Protein AF-A0A0K0DKW0-F1 (afdb_monomer_lite)

InterPro domains:
  IPR003323 OTU domain [PF02338] (49-162)
  IPR003323 OTU domain [PS50802] (43-168)
  IPR038765 Papain-like cysteine peptidase superfamily [SSF54001] (34-167)
  IPR050704 Peptidase C85-like [PTHR12419] (36-166)

Sequence (242 aa):
MAGYTRNGFISPGANSDDEYDVGFKDDALEADFAILLKRTRGFEIKVVRGDGSCMFRAVADQIYADEGMHDEVRRLCMDYMERNRDHFAPFVTENFSRYIARKRQPGQYGNHVELQAISEMFGRPIEIYEYSENPRNIFYPTINSLEMHAPIRLSYHGSSHYNSVIDPFTPMVGIGLGLPSCISSGMDNLHQAIKESEKLSVEQAILQSQLALTDIERTEKEINEQASQMERLFFRSVDLDI

Foldseek 3Di:
DDDDPDDDDDDPAFQDPLQDDPFDDDPVLVVLLQVLQCVQPVKHWDDDDPFLLQVLLQLCCLAAVGSVCSLVLQVLLLVQCVVVVVVLVVSGPDDSVVNSVVSNDPRHHDDPSSQLSSCQLLQAKEFEAESDNHGPDIRGHPDPDPDHQYHFYWYDHRSRGITHMDRPVDDRYNRSVPDRDDPDPDPVVRVVVVVVSVVVVVVVVVVVVVVVVVVVVVVVVVVVVVVVVVVVVVVVVVVVPD

Radius of gyration: 27.78 Å; chains: 1; bounding box: 97×46×80 Å

pLDDT: mean 77.45, std 17.4, range [30.56, 94.38]

Secondary structure (DSSP, 8-state):
-----------TT-S-GGGG------HHHHHHHHHHHHHHT--EEEPPP-STTHHHHHHHHHHHS-GGGHHHHHHHHHHHHHHTHHHHGGG-SS-HHHHHHHHTSTTPPP-HHHHHHHHHHHT--EEEESSSSSEEEEEPPSS--SS-PPPEEEEEETTTEEEEEE-TTS--TTTTTT-TT-----TTHHHHHHHHHHHHHHHHHHHHHHHHHHHHHHHHHHHHHHHHHHHHHHHHHHTT--

Structure (mmCIF, N/CA/C/O backbone):
data_AF-A0A0K0DKW0-F1
#
_entry.id   AF-A0A0K0DKW0-F1
#
loop_
_atom_site.group_PDB
_atom_site.id
_atom_site.type_symbol
_atom_site.label_atom_id
_atom_site.label_alt_id
_atom_site.label_comp_id
_atom_site.label_asym_id
_atom_site.label_entity_id
_atom_site.label_seq_id
_atom_site.pdbx_PDB_ins_code
_atom_site.Cartn_x
_atom_site.Cartn_y
_atom_site.Cartn_z
_atom_site.occupancy
_atom_site.B_iso_or_equiv
_atom_site.auth_seq_id
_atom_site.auth_comp_id
_atom_site.auth_asym_id
_atom_site.auth_atom_id
_atom_site.pdbx_PDB_model_num
ATOM 1 N N . MET A 1 1 ? 36.956 -21.186 -13.268 1.00 38.44 1 MET A N 1
ATOM 2 C CA . MET A 1 1 ? 37.042 -21.391 -11.803 1.00 38.44 1 MET A CA 1
ATOM 3 C C . MET A 1 1 ? 36.923 -20.015 -11.163 1.00 38.44 1 MET A C 1
ATOM 5 O O . MET A 1 1 ? 37.656 -19.147 -11.596 1.00 38.44 1 MET A O 1
ATOM 9 N N . ALA A 1 2 ? 36.010 -19.695 -10.253 1.00 34.19 2 ALA A N 1
ATOM 10 C CA . ALA A 1 2 ? 35.235 -20.510 -9.329 1.00 34.19 2 ALA A CA 1
ATOM 11 C C . ALA A 1 2 ? 33.761 -20.062 -9.322 1.00 34.19 2 ALA A C 1
ATOM 13 O O . ALA A 1 2 ? 33.474 -18.868 -9.334 1.00 34.19 2 ALA A O 1
ATOM 14 N N . GLY A 1 3 ? 32.846 -21.033 -9.326 1.00 31.09 3 GLY A N 1
ATOM 15 C CA . GLY A 1 3 ? 31.426 -20.804 -9.087 1.00 31.09 3 GLY A CA 1
ATOM 16 C C . GLY A 1 3 ? 31.162 -20.711 -7.589 1.00 31.09 3 GLY A C 1
ATOM 17 O O . GLY A 1 3 ? 31.656 -21.536 -6.823 1.00 31.09 3 GLY A O 1
ATOM 18 N N . TYR A 1 4 ? 30.384 -19.712 -7.185 1.00 30.56 4 TYR A N 1
ATOM 19 C CA . TYR A 1 4 ? 29.833 -19.599 -5.840 1.00 30.56 4 TYR A CA 1
ATOM 20 C C . TYR A 1 4 ? 28.322 -19.830 -5.944 1.00 30.56 4 TYR A C 1
ATOM 22 O O . TYR A 1 4 ? 27.530 -18.899 -6.049 1.00 30.56 4 TYR A O 1
ATOM 30 N N . THR A 1 5 ? 27.910 -21.096 -5.981 1.00 36.19 5 THR A N 1
ATOM 31 C CA . THR A 1 5 ? 26.507 -21.478 -5.792 1.00 36.19 5 THR A CA 1
ATOM 32 C C . THR A 1 5 ? 26.189 -21.362 -4.309 1.00 36.19 5 THR A C 1
ATOM 34 O O . THR A 1 5 ? 26.568 -22.217 -3.506 1.00 36.19 5 THR A O 1
ATOM 37 N N . ARG A 1 6 ? 25.521 -20.273 -3.925 1.00 39.03 6 ARG A N 1
ATOM 38 C CA . ARG A 1 6 ? 24.939 -20.138 -2.591 1.00 39.03 6 ARG A CA 1
ATOM 39 C C . ARG A 1 6 ? 23.654 -20.971 -2.575 1.00 39.03 6 ARG A C 1
ATOM 41 O O . ARG A 1 6 ? 22.656 -20.571 -3.161 1.00 39.03 6 ARG A O 1
ATOM 48 N N . ASN A 1 7 ? 23.705 -22.139 -1.934 1.00 37.44 7 ASN A N 1
ATOM 49 C CA . ASN A 1 7 ? 22.529 -22.949 -1.611 1.00 37.44 7 ASN A CA 1
ATOM 50 C C . ASN A 1 7 ? 21.595 -22.140 -0.696 1.00 37.44 7 ASN A C 1
ATOM 52 O O . ASN A 1 7 ? 21.773 -22.120 0.522 1.00 37.44 7 ASN A O 1
ATOM 56 N N . GLY A 1 8 ? 20.617 -21.453 -1.283 1.00 34.62 8 GLY A N 1
ATOM 57 C CA . GLY A 1 8 ? 19.414 -21.029 -0.578 1.00 34.62 8 GLY A CA 1
ATOM 58 C C . GLY A 1 8 ? 18.513 -22.246 -0.401 1.00 34.62 8 GLY A C 1
ATOM 59 O O . GLY A 1 8 ? 18.240 -22.958 -1.363 1.00 34.62 8 GLY A O 1
ATOM 60 N N . PHE A 1 9 ? 18.102 -22.522 0.833 1.00 34.72 9 PHE A N 1
ATOM 61 C CA . PHE A 1 9 ? 17.146 -23.579 1.142 1.00 34.72 9 PHE A CA 1
ATOM 62 C C . PHE A 1 9 ? 15.836 -23.336 0.381 1.00 34.72 9 PHE A C 1
ATOM 64 O O . PHE A 1 9 ? 15.070 -22.432 0.706 1.00 34.72 9 PHE A O 1
ATOM 71 N N . ILE A 1 10 ? 15.592 -24.166 -0.630 1.00 44.03 10 ILE A N 1
ATOM 72 C CA . ILE A 1 10 ? 14.328 -24.246 -1.356 1.00 44.03 10 ILE A CA 1
ATOM 73 C C . ILE A 1 10 ? 13.285 -24.770 -0.366 1.00 44.03 10 ILE A C 1
ATOM 75 O O . ILE A 1 10 ? 13.421 -25.887 0.132 1.00 44.03 10 ILE A O 1
ATOM 79 N N . SER A 1 11 ? 12.264 -23.970 -0.057 1.00 40.69 11 SER A N 1
ATOM 80 C CA . SER A 1 11 ? 11.059 -24.456 0.621 1.00 40.69 11 SER A CA 1
ATOM 81 C C . SER A 1 11 ? 10.048 -24.837 -0.459 1.00 40.69 11 SER A C 1
ATOM 83 O O . SER A 1 11 ? 9.472 -23.938 -1.068 1.00 40.69 11 SER A O 1
ATOM 85 N N . PRO A 1 12 ? 9.831 -26.131 -0.747 1.00 38.06 12 PRO A N 1
ATOM 86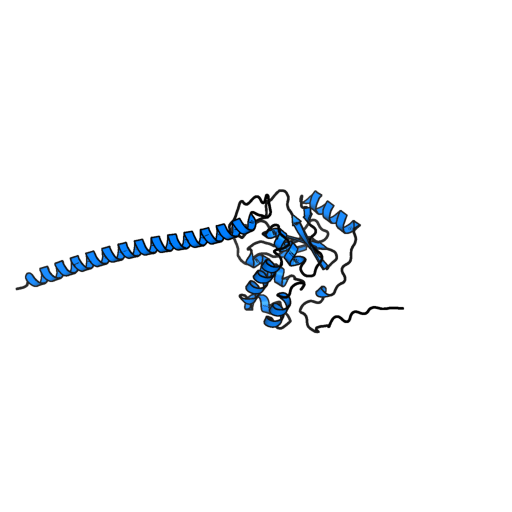 C CA . PRO A 1 12 ? 8.841 -26.540 -1.732 1.00 38.06 12 PRO A CA 1
ATOM 87 C C . PRO A 1 12 ? 7.451 -26.198 -1.177 1.00 38.06 12 PRO A C 1
ATOM 89 O O . PRO A 1 12 ? 7.108 -26.648 -0.081 1.00 38.06 12 PRO A O 1
ATOM 92 N N . GLY A 1 13 ? 6.669 -25.399 -1.908 1.00 49.38 13 GLY A N 1
ATOM 93 C CA . GLY A 1 13 ? 5.275 -25.090 -1.560 1.00 49.38 13 GLY A CA 1
ATOM 94 C C . GLY A 1 13 ? 5.003 -23.693 -0.992 1.00 49.38 13 GLY A C 1
ATOM 95 O O . GLY A 1 13 ? 4.053 -23.543 -0.228 1.00 49.38 13 GLY A O 1
ATOM 96 N N . ALA A 1 14 ? 5.815 -22.684 -1.324 1.00 56.00 14 ALA A N 1
ATOM 97 C CA . ALA A 1 14 ? 5.451 -21.288 -1.072 1.00 56.00 14 ALA A CA 1
ATOM 98 C C . ALA A 1 14 ? 4.321 -20.842 -2.020 1.00 56.00 14 ALA A C 1
ATOM 100 O O . ALA A 1 14 ? 4.272 -21.268 -3.171 1.00 56.00 14 ALA A O 1
ATOM 101 N N . ASN A 1 15 ? 3.422 -19.985 -1.526 1.00 52.53 15 ASN A N 1
ATOM 102 C CA . ASN A 1 15 ? 2.187 -19.583 -2.216 1.00 52.53 15 ASN A CA 1
ATOM 103 C C . ASN A 1 15 ? 2.374 -18.873 -3.577 1.00 52.53 15 ASN A C 1
ATOM 105 O O . ASN A 1 15 ? 1.392 -18.722 -4.296 1.00 52.53 15 ASN A O 1
ATOM 109 N N . SER A 1 16 ? 3.573 -18.394 -3.927 1.00 58.00 16 SER A N 1
ATOM 110 C CA . SER A 1 16 ? 3.760 -17.590 -5.139 1.00 58.00 16 SER A CA 1
ATOM 111 C C . SER A 1 16 ? 5.132 -17.797 -5.781 1.00 58.00 16 SER A C 1
ATOM 113 O O . SER A 1 16 ? 6.154 -17.774 -5.097 1.00 58.00 16 SER A O 1
ATOM 115 N N . ASP A 1 17 ? 5.122 -18.025 -7.095 1.00 50.84 17 ASP A N 1
ATOM 116 C CA . ASP A 1 17 ? 6.278 -18.401 -7.928 1.00 50.84 17 ASP A CA 1
ATOM 117 C C . ASP A 1 17 ? 7.118 -17.175 -8.359 1.00 50.84 17 ASP A C 1
ATOM 119 O O . ASP A 1 17 ? 8.291 -17.293 -8.703 1.00 50.84 17 ASP A O 1
ATOM 123 N N . ASP A 1 18 ? 6.537 -15.973 -8.273 1.00 54.28 18 ASP A N 1
ATOM 124 C CA . ASP A 1 18 ? 7.172 -14.677 -8.557 1.00 54.28 18 ASP A CA 1
ATOM 125 C C . ASP A 1 18 ? 8.151 -14.214 -7.461 1.00 54.28 18 ASP A C 1
ATOM 127 O O . ASP A 1 18 ? 8.949 -13.310 -7.694 1.00 54.28 18 ASP A O 1
ATOM 131 N N . GLU A 1 19 ? 8.171 -14.867 -6.289 1.00 55.03 19 GLU A N 1
ATOM 132 C CA . GLU A 1 19 ? 9.129 -14.591 -5.201 1.00 55.03 19 GLU A CA 1
ATOM 133 C C . GLU A 1 19 ? 10.596 -14.925 -5.586 1.00 55.03 19 GLU A C 1
ATOM 135 O O . GLU A 1 19 ? 11.513 -14.664 -4.801 1.00 55.03 19 GLU A O 1
ATOM 140 N N . TYR A 1 20 ? 10.833 -15.496 -6.776 1.00 55.97 20 TYR A N 1
ATOM 141 C CA . TYR A 1 20 ? 12.133 -16.013 -7.222 1.00 55.97 20 TYR A CA 1
ATOM 142 C C . TYR A 1 20 ? 12.633 -15.448 -8.558 1.00 55.97 20 TYR A C 1
ATOM 144 O O . TYR A 1 20 ? 13.723 -15.834 -8.991 1.00 55.97 20 TYR A O 1
ATOM 152 N N . ASP A 1 21 ? 11.877 -14.560 -9.211 1.00 53.78 21 ASP A N 1
ATOM 153 C CA . ASP A 1 21 ? 12.292 -14.010 -10.501 1.00 53.78 21 ASP A CA 1
ATOM 154 C C . ASP A 1 21 ? 13.375 -12.937 -10.314 1.00 53.78 21 ASP A C 1
ATOM 156 O O . ASP A 1 21 ? 13.249 -11.997 -9.523 1.00 53.78 21 ASP A O 1
ATOM 160 N N . VAL A 1 22 ? 14.483 -13.092 -11.037 1.00 54.41 22 VAL A N 1
ATOM 161 C CA . VAL A 1 22 ? 15.544 -12.083 -11.103 1.00 54.41 22 VAL A CA 1
ATOM 162 C C . VAL A 1 22 ? 15.075 -11.023 -12.082 1.00 54.41 22 VAL A C 1
ATOM 164 O O . VAL A 1 22 ? 15.338 -11.105 -13.279 1.00 54.41 22 VAL A O 1
ATOM 167 N N . GLY A 1 23 ? 14.344 -10.050 -11.545 1.00 60.94 23 GLY A N 1
ATOM 168 C CA . GLY A 1 23 ? 13.847 -8.905 -12.287 1.00 60.94 23 GLY A CA 1
ATOM 169 C C . GLY A 1 23 ? 14.884 -8.272 -13.215 1.00 60.94 23 GLY A C 1
ATOM 170 O O . GLY A 1 23 ? 16.090 -8.299 -12.954 1.00 60.94 23 GLY A O 1
ATOM 171 N N . PHE A 1 24 ? 14.422 -7.681 -14.313 1.00 67.75 24 PHE A N 1
ATOM 172 C CA . PHE A 1 24 ? 15.299 -6.976 -15.244 1.00 67.75 24 PHE A CA 1
ATOM 173 C C . PHE A 1 24 ? 15.416 -5.498 -14.866 1.00 67.75 24 PHE A C 1
ATOM 175 O O . PHE A 1 24 ? 14.490 -4.901 -14.322 1.00 67.75 24 PHE A O 1
ATOM 182 N N . LYS A 1 25 ? 16.563 -4.891 -15.173 1.00 71.25 25 LYS A N 1
ATOM 183 C CA . LYS A 1 25 ? 16.795 -3.461 -14.967 1.00 71.25 25 LYS A CA 1
ATOM 184 C C . LYS A 1 25 ? 17.156 -2.813 -16.297 1.00 71.25 25 LYS A C 1
ATOM 186 O O . LYS A 1 25 ? 18.208 -3.117 -16.855 1.00 71.25 25 LYS A O 1
ATOM 191 N N . ASP A 1 26 ? 16.287 -1.931 -16.777 1.00 80.19 26 ASP A N 1
ATOM 192 C CA . ASP A 1 26 ? 16.501 -1.125 -17.979 1.00 80.19 26 ASP A CA 1
ATOM 193 C C . ASP A 1 26 ? 16.384 0.360 -17.618 1.00 80.19 26 ASP A C 1
ATOM 195 O O . ASP A 1 26 ? 15.290 0.908 -17.523 1.00 80.19 26 ASP A O 1
ATOM 199 N N . ASP A 1 27 ? 17.527 1.013 -17.403 1.00 81.00 27 ASP A N 1
ATOM 200 C CA . ASP A 1 27 ? 17.578 2.411 -16.958 1.00 81.00 27 ASP A CA 1
ATOM 201 C C . ASP A 1 27 ? 16.878 3.383 -17.929 1.00 81.00 27 ASP A C 1
ATOM 203 O O . ASP A 1 27 ? 16.388 4.428 -17.497 1.00 81.00 27 ASP A O 1
ATOM 207 N N . ALA A 1 28 ? 16.814 3.059 -19.227 1.00 84.62 28 ALA A N 1
ATOM 208 C CA . ALA A 1 28 ? 16.133 3.898 -20.210 1.00 84.62 28 ALA A CA 1
ATOM 209 C C . ALA A 1 28 ? 14.612 3.768 -20.074 1.00 84.62 28 ALA A C 1
ATOM 211 O O . ALA A 1 28 ? 13.913 4.778 -20.001 1.00 84.62 28 ALA A O 1
ATOM 212 N N . LEU A 1 29 ? 14.117 2.533 -19.952 1.00 85.44 29 LEU A N 1
ATOM 213 C CA . LEU A 1 29 ? 12.699 2.254 -19.721 1.00 85.44 29 LEU A CA 1
ATOM 214 C C . LEU A 1 29 ? 12.204 2.889 -18.410 1.00 85.44 29 LEU A C 1
ATOM 216 O O . LEU A 1 29 ? 11.112 3.455 -18.354 1.00 85.44 29 LEU A O 1
ATOM 220 N N . GLU A 1 30 ? 13.031 2.830 -17.366 1.00 85.88 30 GLU A N 1
ATOM 221 C CA . GLU A 1 30 ? 12.762 3.440 -16.062 1.00 85.88 30 GLU A CA 1
ATOM 222 C C . GLU A 1 30 ? 12.650 4.968 -16.137 1.00 85.88 30 GLU A C 1
ATOM 224 O O . GLU A 1 30 ? 11.716 5.570 -15.594 1.00 85.88 30 GLU A O 1
ATOM 229 N N . ALA A 1 31 ? 13.581 5.606 -16.850 1.00 86.00 31 ALA A N 1
ATOM 230 C CA . ALA A 1 31 ? 13.560 7.048 -17.059 1.00 86.00 31 ALA A CA 1
ATOM 231 C C . ALA A 1 31 ? 12.339 7.482 -17.882 1.00 86.00 31 ALA A C 1
ATOM 233 O O . ALA A 1 31 ? 11.653 8.439 -17.509 1.00 86.00 31 ALA A O 1
ATOM 234 N N . ASP A 1 32 ? 12.035 6.761 -18.961 1.00 89.38 32 ASP A N 1
ATOM 235 C CA . ASP A 1 32 ? 10.883 7.039 -19.818 1.00 89.38 32 ASP A CA 1
ATOM 236 C C . ASP A 1 32 ? 9.569 6.915 -19.043 1.00 89.38 32 ASP A C 1
ATOM 238 O O . ASP A 1 32 ? 8.686 7.768 -19.173 1.00 89.38 32 ASP A O 1
ATOM 242 N N . PHE A 1 33 ? 9.453 5.914 -18.170 1.00 89.31 33 PHE A N 1
ATOM 243 C CA . PHE A 1 33 ? 8.282 5.732 -17.318 1.00 89.31 33 PHE A CA 1
ATOM 244 C C . PHE A 1 33 ? 8.108 6.855 -16.290 1.00 89.31 33 PHE A C 1
ATOM 246 O O . PHE A 1 33 ? 7.009 7.403 -16.155 1.00 89.31 33 PHE A O 1
ATOM 253 N N . ALA A 1 34 ? 9.185 7.258 -15.611 1.00 88.44 34 ALA A N 1
ATOM 254 C CA . ALA A 1 34 ? 9.142 8.385 -14.6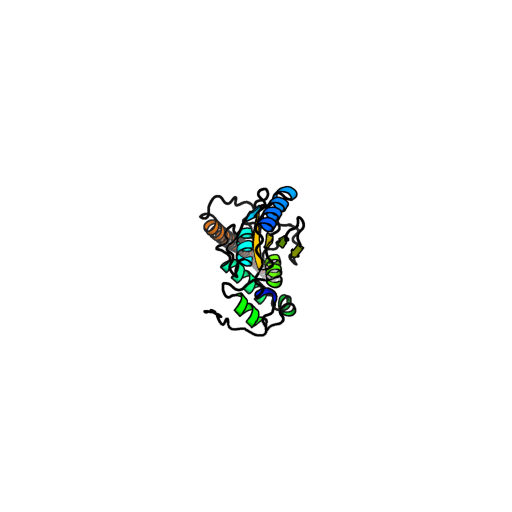82 1.00 88.44 34 ALA A CA 1
ATOM 255 C C . ALA A 1 34 ? 8.737 9.690 -15.393 1.00 88.44 34 ALA A C 1
ATOM 257 O O . ALA A 1 34 ? 7.917 10.459 -14.885 1.00 88.44 34 ALA A O 1
ATOM 258 N N . ILE A 1 35 ? 9.266 9.927 -16.600 1.00 90.00 35 ILE A N 1
ATOM 259 C CA . ILE A 1 35 ? 8.903 11.081 -17.431 1.00 90.00 35 ILE A CA 1
ATOM 260 C C . ILE A 1 35 ? 7.433 11.001 -17.858 1.00 90.00 35 ILE A C 1
ATOM 262 O O . ILE A 1 35 ? 6.730 12.013 -17.807 1.00 90.00 35 ILE A O 1
ATOM 266 N N . LEU A 1 36 ? 6.956 9.824 -18.265 1.00 91.00 36 LEU A N 1
ATOM 267 C CA . LEU A 1 36 ? 5.574 9.608 -18.686 1.00 91.00 36 LEU A CA 1
ATOM 268 C C . LEU A 1 36 ? 4.593 9.961 -17.564 1.00 91.00 36 LEU A C 1
ATOM 270 O O . LEU A 1 36 ? 3.705 10.789 -17.781 1.00 91.00 36 LEU A O 1
ATOM 274 N N . LEU A 1 37 ? 4.770 9.395 -16.365 1.00 89.75 37 LEU A N 1
ATOM 275 C CA . LEU A 1 37 ? 3.894 9.665 -15.218 1.00 89.75 37 LEU A CA 1
ATOM 276 C C . LEU A 1 37 ? 3.923 11.139 -14.807 1.00 89.75 37 LEU A C 1
ATOM 278 O O . LEU A 1 37 ? 2.871 11.741 -14.566 1.00 89.75 37 LEU A O 1
ATOM 282 N N . LYS A 1 38 ? 5.107 11.755 -14.817 1.00 89.06 38 LYS A N 1
ATOM 283 C CA . LYS A 1 38 ? 5.255 13.173 -14.488 1.00 89.06 38 LYS A CA 1
ATOM 284 C C . LYS A 1 38 ? 4.569 14.086 -15.501 1.00 89.06 38 LYS A C 1
ATOM 286 O O . LYS A 1 38 ? 3.951 15.071 -15.112 1.00 89.06 38 LYS A O 1
ATOM 291 N N . ARG A 1 39 ? 4.640 13.780 -16.800 1.00 89.00 39 ARG A N 1
ATOM 292 C CA . ARG A 1 39 ? 4.036 14.620 -17.852 1.00 89.00 39 ARG A CA 1
ATOM 293 C C . ARG A 1 39 ? 2.528 14.444 -17.977 1.00 89.00 39 ARG A C 1
ATOM 295 O O . ARG A 1 39 ? 1.847 15.410 -18.302 1.00 89.00 39 ARG A O 1
ATOM 302 N N . THR A 1 40 ? 2.024 13.232 -17.769 1.00 87.62 40 THR A N 1
ATOM 303 C CA . THR A 1 40 ? 0.601 12.908 -17.963 1.00 87.62 40 THR A CA 1
ATOM 304 C C . THR A 1 40 ? -0.228 13.177 -16.713 1.00 87.62 40 THR A C 1
ATOM 306 O O . THR A 1 40 ? -1.303 13.765 -16.808 1.00 87.62 40 THR A O 1
ATOM 309 N N . ARG A 1 41 ? 0.271 12.771 -15.539 1.00 84.62 41 ARG A N 1
ATOM 310 C CA . ARG A 1 41 ? -0.456 12.833 -14.262 1.00 84.62 41 ARG A CA 1
ATOM 311 C C . ARG A 1 41 ? 0.138 13.827 -13.265 1.00 84.62 41 ARG A C 1
ATOM 313 O O . ARG A 1 41 ? -0.533 14.171 -12.301 1.00 84.62 41 ARG A O 1
ATOM 320 N N . GLY A 1 42 ? 1.371 14.286 -13.482 1.00 86.81 42 GLY A N 1
ATOM 321 C CA . GLY A 1 42 ? 2.086 15.129 -12.519 1.00 86.81 42 GLY A CA 1
ATOM 322 C C . GLY A 1 42 ? 2.707 14.350 -11.359 1.00 86.81 42 GLY A C 1
ATOM 323 O O . GLY A 1 42 ? 3.154 14.969 -10.400 1.00 86.81 42 GLY A O 1
ATOM 324 N N . PHE A 1 43 ? 2.736 13.017 -11.428 1.00 90.62 43 PHE A N 1
ATOM 325 C CA . PHE A 1 43 ? 3.250 12.173 -10.350 1.00 90.62 43 PHE A CA 1
ATOM 326 C C . PHE A 1 43 ? 4.768 12.005 -10.418 1.00 90.62 43 PHE A C 1
ATOM 328 O O . PHE A 1 43 ? 5.361 11.993 -11.498 1.00 90.62 43 PHE A O 1
ATOM 335 N N . GLU A 1 44 ? 5.392 11.828 -9.257 1.00 89.00 44 GLU A N 1
ATOM 336 C CA . GLU A 1 44 ? 6.828 11.601 -9.115 1.00 89.00 44 GLU A CA 1
ATOM 337 C C . GLU A 1 44 ? 7.099 10.247 -8.458 1.00 89.00 44 GLU A C 1
ATOM 339 O O . GLU A 1 44 ? 6.538 9.922 -7.414 1.00 89.00 44 GLU A O 1
ATOM 344 N N . ILE A 1 45 ? 7.977 9.447 -9.064 1.00 90.19 45 ILE A N 1
ATOM 345 C CA . ILE A 1 45 ? 8.392 8.163 -8.495 1.00 90.19 45 ILE A CA 1
ATOM 346 C C . ILE A 1 45 ? 9.487 8.422 -7.461 1.00 90.19 45 ILE A C 1
ATOM 348 O O . ILE A 1 45 ? 10.574 8.897 -7.796 1.00 90.19 45 ILE A O 1
ATOM 352 N N . LYS A 1 46 ? 9.216 8.071 -6.204 1.00 90.38 46 LYS A N 1
ATOM 353 C CA . LYS A 1 46 ? 10.209 8.032 -5.134 1.00 90.38 46 LYS A CA 1
ATOM 354 C C . LYS A 1 46 ? 10.754 6.615 -5.008 1.00 90.38 46 LYS A C 1
ATOM 356 O O . LYS A 1 46 ? 10.043 5.679 -4.639 1.00 90.38 46 LYS A O 1
ATOM 361 N N . VAL A 1 47 ? 12.043 6.481 -5.309 1.00 89.38 47 VAL A N 1
ATOM 362 C CA . VAL A 1 47 ? 12.755 5.207 -5.210 1.00 89.38 47 VAL A CA 1
ATOM 363 C C . VAL A 1 47 ? 12.925 4.830 -3.741 1.00 89.38 47 VAL A C 1
ATOM 365 O O . VAL A 1 47 ? 13.504 5.598 -2.972 1.00 89.38 47 VAL A O 1
ATOM 368 N N . VAL A 1 48 ? 12.435 3.650 -3.367 1.00 89.50 48 VAL A N 1
ATOM 369 C CA . VAL A 1 48 ? 12.639 3.059 -2.035 1.00 89.50 48 VAL A CA 1
ATOM 370 C C . VAL A 1 48 ? 13.760 2.032 -2.076 1.00 89.50 48 VAL A C 1
ATOM 372 O O . VAL A 1 48 ? 14.194 1.584 -3.143 1.00 89.50 48 VAL A O 1
ATOM 375 N N . ARG A 1 49 ? 14.233 1.617 -0.901 1.00 86.75 49 ARG A N 1
ATOM 376 C CA . ARG A 1 49 ? 15.261 0.577 -0.817 1.00 86.75 49 ARG A CA 1
ATOM 377 C C . ARG A 1 49 ? 14.801 -0.734 -1.480 1.00 86.75 49 ARG A C 1
ATOM 379 O O . ARG A 1 49 ? 13.772 -1.297 -1.119 1.00 86.75 49 ARG A O 1
ATOM 386 N N . GLY A 1 50 ? 15.614 -1.239 -2.412 1.00 80.00 50 GLY A N 1
ATOM 387 C CA . GLY A 1 50 ? 15.431 -2.530 -3.089 1.00 80.00 50 GLY A CA 1
ATOM 388 C C . GLY A 1 50 ? 15.807 -3.720 -2.213 1.00 80.00 50 GLY A C 1
ATOM 389 O O . GLY A 1 50 ? 16.841 -4.350 -2.419 1.00 80.00 50 GLY A O 1
ATOM 390 N N . ASP A 1 51 ? 14.993 -3.994 -1.199 1.00 83.44 51 ASP A N 1
ATOM 391 C CA . ASP A 1 51 ? 15.037 -5.219 -0.403 1.00 83.44 51 ASP A CA 1
ATOM 392 C C . ASP A 1 51 ? 13.699 -5.969 -0.507 1.00 83.44 51 ASP A C 1
ATOM 394 O O . ASP A 1 51 ? 12.733 -5.470 -1.082 1.00 83.44 51 ASP A O 1
ATOM 398 N N . GLY A 1 52 ? 13.605 -7.164 0.080 1.00 82.00 52 GLY A N 1
ATOM 399 C CA . GLY A 1 52 ? 12.347 -7.920 0.099 1.00 82.00 52 GLY A CA 1
ATOM 400 C C . GLY A 1 52 ? 11.220 -7.275 0.920 1.00 82.00 52 GLY A C 1
ATOM 401 O O . GLY A 1 52 ? 10.151 -7.855 1.065 1.00 82.00 52 GLY A O 1
ATOM 402 N N . SER A 1 53 ? 11.427 -6.075 1.469 1.00 88.25 53 SER A N 1
ATOM 403 C CA . SER A 1 53 ? 10.389 -5.258 2.096 1.00 88.25 53 SER A CA 1
ATOM 404 C C . SER A 1 53 ? 9.946 -4.085 1.209 1.00 88.25 53 SER A C 1
ATOM 406 O O . SER A 1 53 ? 9.157 -3.271 1.683 1.00 88.25 53 SER A O 1
ATOM 408 N N . CYS A 1 54 ? 10.388 -3.997 -0.054 1.00 90.62 54 CYS A N 1
ATOM 409 C CA . CYS A 1 54 ? 10.110 -2.878 -0.968 1.00 90.62 54 CYS A CA 1
ATOM 410 C C . CYS A 1 54 ? 8.625 -2.483 -1.033 1.00 90.62 54 CYS A C 1
ATOM 412 O O . CYS A 1 54 ? 8.297 -1.309 -0.888 1.00 90.62 54 CYS A O 1
ATOM 414 N N . MET A 1 55 ? 7.716 -3.459 -1.137 1.00 92.19 55 MET A N 1
ATOM 415 C CA . MET A 1 55 ? 6.269 -3.216 -1.140 1.00 92.19 55 MET A CA 1
ATOM 416 C C . MET A 1 55 ? 5.805 -2.517 0.147 1.00 92.19 55 MET A C 1
ATOM 418 O O . MET A 1 55 ? 5.115 -1.502 0.093 1.00 92.19 55 MET A O 1
ATOM 422 N N . PHE A 1 56 ? 6.222 -3.019 1.312 1.00 93.06 56 PHE A N 1
ATOM 423 C CA . PHE A 1 56 ? 5.860 -2.432 2.605 1.00 93.06 56 PHE A CA 1
ATOM 424 C C . PHE A 1 56 ? 6.521 -1.070 2.828 1.00 93.06 56 PHE A C 1
ATOM 426 O O . PHE A 1 56 ? 5.907 -0.204 3.438 1.00 93.06 56 PHE A O 1
ATOM 433 N N . ARG A 1 57 ? 7.740 -0.858 2.313 1.00 92.81 57 ARG A N 1
ATOM 434 C CA . ARG A 1 57 ? 8.432 0.441 2.336 1.00 92.81 57 ARG A CA 1
ATOM 435 C C . ARG A 1 57 ? 7.699 1.484 1.511 1.00 92.81 57 ARG A C 1
ATOM 437 O O . ARG A 1 57 ? 7.472 2.584 1.997 1.00 92.81 57 ARG A O 1
ATOM 444 N N . ALA A 1 58 ? 7.302 1.127 0.293 1.00 92.38 58 ALA A N 1
ATOM 445 C CA . ALA A 1 58 ? 6.562 2.021 -0.584 1.00 92.38 58 ALA A CA 1
ATOM 446 C C . ALA A 1 58 ? 5.195 2.387 0.017 1.00 92.38 58 ALA A C 1
ATOM 448 O O . ALA A 1 58 ? 4.811 3.551 0.008 1.00 92.38 58 ALA A O 1
ATOM 449 N N . VAL A 1 59 ? 4.499 1.423 0.630 1.00 91.81 59 VAL A N 1
ATOM 450 C CA . VAL A 1 59 ? 3.255 1.693 1.369 1.00 91.81 59 VAL A CA 1
ATOM 451 C C . VAL A 1 59 ? 3.508 2.557 2.611 1.00 91.81 59 VAL A C 1
ATOM 453 O O . VAL A 1 59 ? 2.761 3.501 2.856 1.00 91.81 59 VAL A O 1
ATOM 456 N N . ALA A 1 60 ? 4.555 2.277 3.390 1.00 90.19 60 ALA A N 1
ATOM 457 C CA . ALA A 1 60 ? 4.899 3.067 4.571 1.00 90.19 60 ALA A CA 1
ATOM 458 C C . ALA A 1 60 ? 5.218 4.521 4.207 1.00 90.19 60 ALA A C 1
ATOM 460 O O . ALA A 1 60 ? 4.744 5.436 4.873 1.00 90.19 60 ALA A O 1
ATOM 461 N N . ASP A 1 61 ? 5.923 4.744 3.102 1.00 90.31 61 ASP A N 1
ATOM 462 C CA . ASP A 1 61 ? 6.169 6.077 2.564 1.00 90.31 61 ASP A CA 1
ATOM 463 C C . ASP A 1 61 ? 4.865 6.794 2.164 1.00 90.31 61 ASP A C 1
ATOM 465 O O . ASP A 1 61 ? 4.670 7.959 2.489 1.00 90.31 61 ASP A O 1
ATOM 469 N N . GLN A 1 62 ? 3.913 6.093 1.547 1.00 88.31 62 GLN A N 1
ATOM 470 C CA . GLN A 1 62 ? 2.618 6.673 1.158 1.00 88.31 62 GLN A CA 1
ATOM 471 C C . GLN A 1 62 ? 1.716 7.048 2.348 1.00 88.31 62 GLN A C 1
ATOM 473 O O . GLN A 1 62 ? 0.850 7.918 2.223 1.00 88.31 62 GLN A O 1
ATOM 478 N N . ILE A 1 63 ? 1.883 6.381 3.491 1.00 86.12 63 ILE A N 1
ATOM 479 C CA . ILE A 1 63 ? 1.017 6.546 4.670 1.00 86.12 63 ILE A CA 1
ATOM 480 C C . ILE A 1 63 ? 1.667 7.458 5.712 1.00 86.12 63 ILE A C 1
ATOM 482 O O . ILE A 1 63 ? 1.034 8.392 6.211 1.00 86.12 63 ILE A O 1
ATOM 486 N N . TYR A 1 64 ? 2.932 7.186 6.022 1.00 83.06 64 TYR A N 1
ATOM 487 C CA . TYR A 1 64 ? 3.707 7.820 7.085 1.00 83.06 64 TYR A CA 1
ATOM 488 C C . TYR A 1 64 ? 4.758 8.810 6.563 1.00 83.06 64 TYR A C 1
ATOM 490 O O . TYR A 1 64 ? 5.392 9.472 7.378 1.00 83.06 64 TYR A O 1
ATOM 498 N N . ALA A 1 65 ? 4.966 8.920 5.242 1.00 84.69 65 ALA A N 1
ATOM 499 C CA . ALA A 1 65 ? 6.103 9.637 4.638 1.00 84.69 65 ALA A CA 1
ATOM 500 C C . ALA A 1 65 ? 7.482 9.143 5.106 1.00 84.69 65 ALA A C 1
ATOM 502 O O . ALA A 1 65 ? 8.485 9.840 4.947 1.00 84.69 65 ALA A O 1
ATOM 503 N N . ASP A 1 66 ? 7.531 7.929 5.656 1.00 84.00 66 ASP A N 1
ATOM 504 C CA . ASP A 1 66 ? 8.741 7.307 6.167 1.00 84.00 66 ASP A CA 1
ATOM 505 C C . ASP A 1 66 ? 8.776 5.830 5.772 1.00 84.00 66 ASP A C 1
ATOM 507 O O . ASP A 1 66 ? 8.014 5.002 6.279 1.00 84.00 66 ASP A O 1
ATOM 511 N N . GLU A 1 67 ? 9.699 5.483 4.872 1.00 86.75 67 GLU A N 1
ATOM 512 C CA . GLU A 1 67 ? 9.920 4.093 4.481 1.00 86.75 67 GLU A CA 1
ATOM 513 C C . GLU A 1 67 ? 10.417 3.224 5.646 1.00 86.75 67 GLU A C 1
ATOM 515 O O . GLU A 1 67 ? 10.276 2.005 5.580 1.00 86.75 67 GLU A O 1
ATOM 520 N N . GLY A 1 68 ? 10.980 3.813 6.710 1.00 88.00 68 GLY A N 1
ATOM 521 C CA . GLY A 1 68 ? 11.441 3.127 7.919 1.00 88.00 68 GLY A CA 1
ATOM 522 C C . GLY A 1 68 ? 10.316 2.477 8.726 1.00 88.00 68 GLY A C 1
ATOM 523 O O . GLY A 1 68 ? 10.556 1.503 9.435 1.00 88.00 68 GLY A O 1
ATOM 524 N N . MET A 1 69 ? 9.072 2.924 8.537 1.00 88.81 69 MET A N 1
ATOM 525 C CA . MET A 1 69 ? 7.883 2.364 9.192 1.00 88.81 69 MET A CA 1
ATOM 526 C C . MET A 1 69 ? 7.368 1.070 8.530 1.00 88.81 69 MET A C 1
ATOM 528 O O . MET A 1 69 ? 6.302 0.564 8.885 1.00 88.81 69 MET A O 1
ATOM 532 N N . HIS A 1 70 ? 8.116 0.494 7.579 1.00 91.81 70 HIS A N 1
ATOM 533 C CA . HIS A 1 70 ? 7.723 -0.723 6.857 1.00 91.81 70 HIS A CA 1
ATOM 534 C C . HIS A 1 70 ? 7.450 -1.927 7.765 1.00 91.81 70 HIS A C 1
ATOM 536 O O . HIS A 1 70 ? 6.598 -2.756 7.443 1.00 91.81 70 HIS A O 1
ATOM 542 N N . ASP A 1 71 ? 8.167 -2.046 8.885 1.00 90.75 71 ASP A N 1
ATOM 543 C CA . ASP A 1 71 ? 7.977 -3.148 9.832 1.00 90.75 71 ASP A CA 1
ATOM 544 C C . ASP A 1 71 ? 6.633 -3.042 10.548 1.00 90.75 71 ASP A C 1
ATOM 546 O O . ASP A 1 71 ? 5.955 -4.051 10.748 1.00 90.75 71 ASP A O 1
ATOM 550 N N . GLU A 1 72 ? 6.203 -1.819 10.849 1.00 89.88 72 GLU A N 1
ATOM 551 C CA . GLU A 1 72 ? 4.906 -1.570 11.462 1.00 89.88 72 GLU A CA 1
ATOM 552 C C . GLU A 1 72 ? 3.769 -1.832 10.468 1.00 89.88 72 GLU A C 1
ATOM 554 O O . GLU A 1 72 ? 2.821 -2.545 10.797 1.00 89.88 72 GLU A O 1
ATOM 559 N N . VAL A 1 73 ? 3.900 -1.378 9.214 1.00 91.50 73 VAL A N 1
ATOM 560 C CA . VAL A 1 73 ? 2.934 -1.707 8.147 1.00 91.50 73 VAL A CA 1
ATOM 561 C C . VAL A 1 73 ? 2.826 -3.219 7.955 1.00 91.50 73 VAL A C 1
ATOM 563 O O . VAL A 1 73 ? 1.720 -3.752 7.859 1.00 91.50 73 VAL A O 1
ATOM 566 N N . ARG A 1 74 ? 3.960 -3.933 7.931 1.00 93.69 74 ARG A N 1
ATOM 567 C CA . ARG A 1 74 ? 3.985 -5.398 7.831 1.00 93.69 74 ARG A CA 1
ATOM 568 C C . ARG A 1 74 ? 3.264 -6.034 9.015 1.00 93.69 74 ARG A C 1
ATOM 570 O O . ARG A 1 74 ? 2.422 -6.905 8.809 1.00 93.69 74 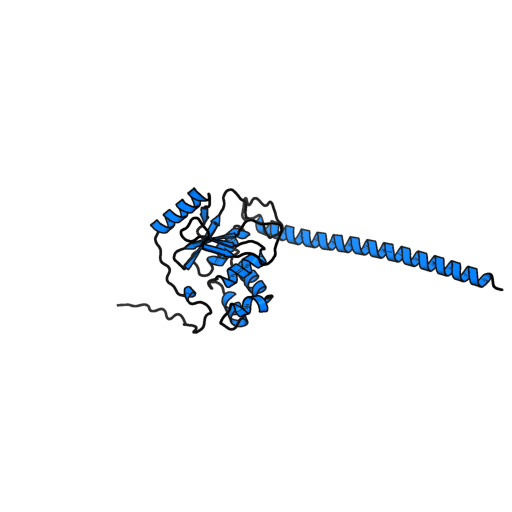ARG A O 1
ATOM 577 N N . ARG A 1 75 ? 3.566 -5.606 10.243 1.00 92.94 75 ARG A N 1
ATOM 578 C CA . ARG A 1 75 ? 2.930 -6.124 11.460 1.00 92.94 75 ARG A CA 1
ATOM 579 C C . ARG A 1 75 ? 1.414 -5.938 11.413 1.00 92.94 75 ARG A C 1
ATOM 581 O O . ARG A 1 75 ? 0.690 -6.910 11.608 1.00 92.94 75 ARG A O 1
ATOM 588 N N . LEU A 1 76 ? 0.955 -4.725 11.103 1.00 91.56 76 LEU A N 1
ATOM 589 C CA . LEU A 1 76 ? -0.463 -4.381 11.008 1.00 91.56 76 LEU A CA 1
ATOM 590 C C . LEU A 1 76 ? -1.178 -5.187 9.916 1.00 91.56 76 LEU A C 1
ATOM 592 O O . LEU A 1 76 ? -2.235 -5.755 10.176 1.00 91.56 76 LEU A O 1
ATOM 596 N N . CYS A 1 77 ? -0.571 -5.311 8.731 1.00 93.88 77 CYS A N 1
ATOM 597 C CA . CYS A 1 77 ? -1.105 -6.114 7.630 1.00 93.88 77 CYS A CA 1
ATOM 598 C C . CYS A 1 77 ? -1.294 -7.582 8.047 1.00 93.88 77 CYS A C 1
ATOM 600 O O . CYS A 1 77 ? -2.380 -8.140 7.895 1.00 93.88 77 CYS A O 1
ATOM 602 N N . MET A 1 78 ? -0.275 -8.193 8.657 1.00 94.38 78 MET A N 1
ATOM 603 C CA . MET A 1 78 ? -0.351 -9.588 9.104 1.00 94.38 78 MET A CA 1
ATOM 604 C C . MET A 1 78 ? -1.366 -9.786 10.237 1.00 94.38 78 MET A C 1
ATOM 606 O O . MET A 1 78 ? -2.102 -10.770 10.222 1.00 94.38 78 MET A O 1
ATOM 610 N N . ASP A 1 79 ? -1.448 -8.848 11.188 1.00 93.06 79 ASP A N 1
ATOM 611 C CA . ASP A 1 79 ? -2.461 -8.860 12.252 1.00 93.06 79 ASP A CA 1
ATOM 612 C C . ASP A 1 79 ? -3.881 -8.762 11.672 1.00 93.06 79 ASP A C 1
ATOM 614 O O . ASP A 1 79 ? -4.790 -9.458 12.128 1.00 93.06 79 ASP A O 1
ATOM 618 N N . TYR A 1 80 ? -4.079 -7.917 10.657 1.00 92.69 80 TYR A N 1
ATOM 619 C CA . TYR A 1 80 ? -5.362 -7.762 9.978 1.00 92.69 80 TYR A CA 1
ATOM 620 C C . TYR A 1 80 ? -5.765 -9.035 9.232 1.00 92.69 80 TYR A C 1
ATOM 622 O O . TYR A 1 80 ? -6.895 -9.505 9.378 1.00 92.69 80 TYR A O 1
ATOM 630 N N . MET A 1 81 ? -4.837 -9.627 8.480 1.00 92.69 81 MET A N 1
ATOM 631 C CA . MET A 1 81 ? -5.076 -10.883 7.774 1.00 92.69 81 MET A CA 1
ATOM 632 C C . MET A 1 81 ? -5.382 -12.029 8.743 1.00 92.69 81 MET A C 1
ATOM 634 O O . MET A 1 81 ? -6.286 -12.821 8.490 1.00 92.69 81 MET A O 1
ATOM 638 N N . GLU A 1 82 ? -4.672 -12.106 9.871 1.00 93.12 82 GLU A N 1
ATOM 639 C CA . GLU A 1 82 ? -4.895 -13.128 10.897 1.00 93.12 82 GLU A CA 1
ATOM 640 C C . GLU A 1 82 ? -6.276 -13.014 11.553 1.00 93.12 82 GLU A C 1
ATOM 642 O O . GLU A 1 82 ? -6.960 -14.024 11.723 1.00 93.12 82 GLU A O 1
ATOM 647 N N . ARG A 1 83 ? -6.728 -11.788 11.852 1.00 93.06 83 ARG A N 1
ATOM 648 C CA . ARG A 1 83 ? -8.079 -11.529 12.381 1.00 93.06 83 ARG A CA 1
ATOM 649 C C . ARG A 1 83 ? -9.177 -11.861 11.373 1.00 93.06 83 ARG A C 1
ATOM 651 O O . ARG A 1 83 ? -10.233 -12.341 11.769 1.00 93.06 83 ARG A O 1
ATOM 658 N N . ASN A 1 84 ? -8.918 -11.641 10.086 1.00 91.75 84 ASN A N 1
ATOM 659 C CA . ASN A 1 84 ? -9.860 -11.878 8.990 1.00 91.75 84 ASN A CA 1
ATOM 660 C C . ASN A 1 84 ? -9.517 -13.155 8.210 1.00 91.75 84 ASN A C 1
ATOM 662 O O . ASN A 1 84 ? -9.641 -13.209 6.985 1.00 91.75 84 ASN A O 1
ATOM 666 N N . ARG A 1 85 ? -9.076 -14.200 8.921 1.00 90.94 85 ARG A N 1
ATOM 667 C CA . ARG A 1 85 ? -8.607 -15.455 8.323 1.00 90.94 85 ARG A CA 1
ATOM 668 C C . ARG A 1 85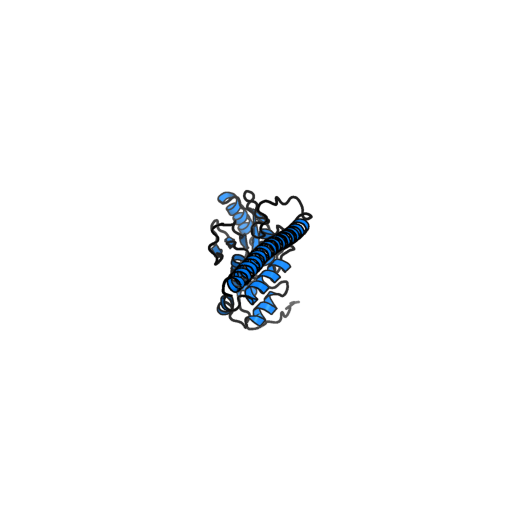 ? -9.577 -16.025 7.292 1.00 90.94 85 ARG A C 1
ATOM 670 O O . ARG A 1 85 ? -9.132 -16.472 6.244 1.00 90.94 85 ARG A O 1
ATOM 677 N N . ASP A 1 86 ? -10.874 -16.026 7.577 1.00 90.44 86 ASP A N 1
ATOM 678 C CA . ASP A 1 86 ? -11.869 -16.655 6.700 1.00 90.44 86 ASP A CA 1
ATOM 679 C C . ASP A 1 86 ? -12.025 -15.926 5.355 1.00 90.44 86 ASP A C 1
ATOM 681 O O . ASP A 1 86 ? -12.383 -16.553 4.360 1.00 90.44 86 ASP A O 1
ATOM 685 N N . HIS A 1 87 ? -11.683 -14.633 5.306 1.00 89.69 87 HIS A N 1
ATOM 686 C CA . HIS A 1 87 ? -11.660 -13.830 4.080 1.00 89.69 87 HIS A CA 1
ATOM 687 C C . HIS A 1 87 ? -10.403 -14.095 3.244 1.00 89.69 87 HIS A C 1
ATOM 689 O O . HIS A 1 87 ? -10.492 -14.272 2.034 1.00 89.69 87 HIS A O 1
ATOM 695 N N . PHE A 1 88 ? -9.229 -14.186 3.880 1.00 90.62 88 PHE A N 1
ATOM 696 C CA . PHE A 1 88 ? -7.946 -14.299 3.170 1.00 90.62 88 PHE A CA 1
ATOM 697 C C . PHE A 1 88 ? -7.485 -15.738 2.908 1.00 90.62 88 PHE A C 1
ATOM 699 O O . PHE A 1 88 ? -6.770 -15.983 1.937 1.00 90.62 88 PHE A O 1
ATOM 706 N N . ALA A 1 89 ? -7.879 -16.704 3.740 1.00 89.25 89 ALA A N 1
ATOM 707 C CA . ALA A 1 89 ? -7.441 -18.094 3.619 1.00 89.25 89 ALA A CA 1
ATOM 708 C C . ALA A 1 89 ? -7.735 -18.741 2.251 1.00 89.25 89 ALA A C 1
ATOM 710 O O . ALA A 1 89 ? -6.869 -19.477 1.784 1.00 89.25 89 ALA A O 1
ATOM 711 N N . PRO A 1 90 ? -8.867 -18.472 1.566 1.00 90.69 90 PRO A N 1
ATOM 712 C CA . PRO A 1 90 ? -9.118 -19.014 0.228 1.00 90.69 90 PRO A CA 1
ATOM 713 C C . PRO A 1 90 ? -8.115 -18.558 -0.844 1.00 90.69 90 PRO A C 1
ATOM 715 O O . PRO A 1 90 ? -7.952 -19.245 -1.850 1.00 90.69 90 PRO A O 1
ATOM 718 N N . PHE A 1 91 ? -7.438 -17.424 -0.637 1.00 87.94 91 PHE A N 1
ATOM 719 C CA . PHE A 1 91 ? -6.445 -16.863 -1.562 1.00 87.94 91 PHE A CA 1
ATOM 720 C C . PHE A 1 91 ? -5.010 -17.326 -1.259 1.00 87.94 91 PHE A C 1
ATOM 722 O O . PHE A 1 91 ? -4.064 -16.937 -1.945 1.00 87.94 91 PHE A O 1
ATOM 729 N N . VAL A 1 92 ? -4.832 -18.162 -0.231 1.00 88.44 92 VAL A N 1
ATOM 730 C CA . VAL A 1 92 ? -3.536 -18.703 0.183 1.00 88.44 92 VAL A CA 1
ATOM 731 C C . VAL A 1 92 ? -3.541 -20.219 -0.005 1.00 88.44 92 VAL A C 1
ATOM 733 O O . VAL A 1 92 ? -4.301 -20.941 0.631 1.00 88.44 92 VAL A O 1
ATOM 736 N N . THR A 1 93 ? -2.665 -20.711 -0.878 1.00 85.25 93 THR A N 1
ATOM 737 C CA . THR A 1 93 ? -2.547 -22.138 -1.225 1.00 85.25 93 THR A CA 1
ATOM 738 C C . THR A 1 93 ? -1.810 -22.965 -0.168 1.00 85.25 93 THR A C 1
ATOM 740 O O . THR A 1 93 ? -1.991 -24.181 -0.098 1.00 85.25 93 THR A O 1
ATOM 743 N N . GLU A 1 94 ? -0.996 -22.328 0.678 1.00 86.88 94 GLU A N 1
ATOM 744 C CA . GLU A 1 94 ? -0.328 -22.975 1.810 1.00 86.88 94 GLU A CA 1
ATOM 745 C C . GLU A 1 94 ? -1.152 -22.871 3.109 1.00 86.88 94 GLU A C 1
ATOM 747 O O . GLU A 1 94 ? -2.188 -22.212 3.182 1.00 86.88 94 GLU A O 1
ATOM 752 N N . ASN A 1 95 ? -0.697 -23.522 4.184 1.00 90.62 95 ASN A N 1
ATOM 753 C CA . ASN A 1 95 ? -1.355 -23.380 5.482 1.00 90.62 95 ASN A CA 1
ATOM 754 C C . ASN A 1 95 ? -1.318 -21.912 5.945 1.00 90.62 95 ASN A C 1
ATOM 756 O O . ASN A 1 95 ? -0.242 -21.364 6.169 1.00 90.62 95 ASN A O 1
ATOM 760 N N . PHE A 1 96 ? -2.489 -21.307 6.154 1.00 91.25 96 PHE A N 1
ATOM 761 C CA . PHE A 1 96 ? -2.609 -19.881 6.467 1.00 91.25 96 PHE A CA 1
ATOM 762 C C . PHE A 1 96 ? -1.795 -19.435 7.693 1.00 91.25 96 PHE A C 1
ATOM 764 O O . PHE A 1 96 ? -1.115 -18.416 7.654 1.00 91.25 96 PHE A O 1
ATOM 771 N N . SER A 1 97 ? -1.787 -20.211 8.778 1.00 91.69 97 SER A N 1
ATOM 772 C CA . SER A 1 97 ? -1.004 -19.858 9.970 1.00 91.69 97 SER A CA 1
ATOM 773 C C . SER A 1 97 ? 0.503 -19.883 9.687 1.00 91.69 97 SER A C 1
ATOM 775 O O . SER A 1 97 ? 1.240 -19.018 10.161 1.00 91.69 97 SER A O 1
ATOM 777 N N . ARG A 1 98 ? 0.969 -20.832 8.863 1.00 91.56 98 ARG A N 1
ATOM 778 C CA . ARG A 1 98 ? 2.361 -20.880 8.391 1.00 91.56 98 ARG A CA 1
ATOM 779 C C . ARG A 1 98 ? 2.683 -19.712 7.455 1.00 91.56 98 ARG A C 1
ATOM 781 O O . ARG A 1 98 ? 3.755 -19.126 7.590 1.00 91.56 98 ARG A O 1
ATOM 788 N N . TYR A 1 99 ? 1.754 -19.358 6.568 1.00 91.31 99 TYR A N 1
ATOM 789 C CA . TYR A 1 99 ? 1.863 -18.210 5.670 1.00 91.31 99 TYR A CA 1
ATOM 790 C C . TYR A 1 99 ? 2.084 -16.912 6.446 1.00 91.31 99 TYR A C 1
ATOM 792 O O . TYR A 1 99 ? 3.075 -16.222 6.220 1.00 91.31 99 TYR A O 1
ATOM 800 N N . ILE A 1 100 ? 1.215 -16.628 7.422 1.00 93.19 100 ILE A N 1
ATOM 801 C CA . ILE A 1 100 ? 1.309 -15.434 8.269 1.00 93.19 100 ILE A CA 1
ATOM 802 C C . ILE A 1 100 ? 2.626 -15.429 9.051 1.00 93.19 100 ILE A C 1
ATOM 804 O O . ILE A 1 100 ? 3.357 -14.440 9.023 1.00 93.19 100 ILE A O 1
ATOM 808 N N . ALA A 1 101 ? 2.993 -16.545 9.691 1.00 92.06 101 ALA A N 1
ATOM 809 C CA . ALA A 1 101 ? 4.251 -16.641 10.435 1.00 92.06 101 ALA A CA 1
ATOM 810 C C . ALA A 1 101 ? 5.486 -16.400 9.548 1.00 92.06 101 ALA A C 1
ATOM 812 O O . ALA A 1 101 ? 6.449 -15.769 9.986 1.00 92.06 101 ALA A O 1
ATOM 813 N N . ARG A 1 102 ? 5.453 -16.869 8.293 1.00 91.38 102 ARG A N 1
ATOM 814 C CA . ARG A 1 102 ? 6.494 -16.603 7.295 1.00 91.38 102 ARG A CA 1
ATOM 815 C C . ARG A 1 102 ? 6.501 -15.128 6.904 1.00 91.38 102 ARG A C 1
ATOM 817 O O . ARG A 1 102 ? 7.540 -14.495 7.020 1.00 91.38 102 ARG A O 1
ATOM 824 N N . LYS A 1 103 ? 5.370 -14.564 6.477 1.00 91.12 103 LYS A N 1
ATOM 825 C CA . LYS A 1 103 ? 5.265 -13.183 5.966 1.00 91.12 103 LYS A CA 1
ATOM 826 C C . LYS A 1 103 ? 5.500 -12.105 7.035 1.00 91.12 103 LYS A C 1
ATOM 828 O O . LYS A 1 103 ? 5.883 -10.989 6.684 1.00 91.12 103 LYS A O 1
ATOM 833 N N . ARG A 1 104 ? 5.367 -12.436 8.326 1.00 92.38 104 ARG A N 1
ATOM 834 C CA . ARG A 1 104 ? 5.802 -11.580 9.447 1.00 92.38 104 ARG A CA 1
ATOM 835 C C . ARG A 1 104 ? 7.318 -11.381 9.513 1.00 92.38 104 ARG A C 1
ATOM 837 O O . ARG A 1 104 ? 7.759 -10.399 10.101 1.00 92.38 104 ARG A O 1
ATOM 844 N N . GLN A 1 105 ? 8.117 -12.283 8.938 1.00 89.56 105 GLN A N 1
ATOM 845 C CA . GLN A 1 105 ? 9.573 -12.152 8.965 1.00 89.56 105 GLN A CA 1
ATOM 846 C C . GLN A 1 105 ? 10.033 -10.974 8.088 1.00 89.56 105 GLN A C 1
ATOM 848 O O . GLN A 1 105 ? 9.484 -10.760 7.000 1.00 89.56 105 GLN A O 1
ATOM 853 N N . PRO A 1 106 ? 11.043 -10.206 8.532 1.00 86.44 106 PRO A N 1
ATOM 854 C CA . PRO A 1 106 ? 11.582 -9.103 7.749 1.00 86.44 106 PRO A CA 1
ATOM 855 C C . PRO A 1 106 ? 12.222 -9.622 6.458 1.00 86.44 106 PRO A C 1
ATOM 857 O O . PRO A 1 106 ? 12.819 -10.697 6.432 1.00 86.44 106 PRO A O 1
ATOM 860 N N . GLY A 1 107 ? 12.110 -8.843 5.381 1.00 83.38 107 GLY A N 1
ATOM 861 C CA . GLY A 1 107 ? 12.686 -9.190 4.079 1.00 83.38 107 GLY A CA 1
ATOM 862 C C . GLY A 1 107 ? 11.865 -10.182 3.253 1.00 83.38 107 GLY A C 1
ATOM 863 O O . GLY A 1 107 ? 12.301 -10.547 2.168 1.00 83.38 107 GLY A O 1
ATOM 864 N N . GLN A 1 108 ? 10.681 -10.590 3.719 1.00 88.00 108 GLN A N 1
ATOM 865 C CA . GLN A 1 108 ? 9.769 -11.401 2.914 1.00 88.00 108 GLN A CA 1
ATOM 866 C C . GLN A 1 108 ? 8.942 -10.518 1.984 1.00 88.00 108 GLN A C 1
ATOM 868 O O . GLN A 1 108 ? 8.248 -9.615 2.464 1.00 88.00 108 GLN A O 1
ATOM 873 N N . TYR A 1 109 ? 8.974 -10.821 0.687 1.00 86.25 109 TYR A N 1
ATOM 874 C CA . TYR A 1 109 ? 8.208 -10.098 -0.327 1.00 86.25 109 TYR A CA 1
ATOM 875 C C . TYR A 1 109 ? 6.718 -10.108 0.001 1.00 86.25 109 TYR A C 1
ATOM 877 O O . TYR A 1 109 ? 6.182 -11.115 0.471 1.00 86.25 109 TYR A O 1
ATOM 885 N N . GLY A 1 110 ? 6.058 -8.979 -0.225 1.00 85.44 110 GLY A N 1
ATOM 886 C CA . GLY A 1 110 ? 4.602 -8.903 -0.228 1.00 85.44 110 GLY A CA 1
ATOM 887 C C . GLY A 1 110 ? 4.058 -9.076 -1.644 1.00 85.44 110 GLY A C 1
ATOM 888 O O . GLY A 1 110 ? 4.771 -8.833 -2.616 1.00 85.44 110 GLY A O 1
ATOM 889 N N . ASN A 1 111 ? 2.811 -9.518 -1.746 1.00 87.62 111 ASN A N 1
ATOM 890 C CA . ASN A 1 111 ? 2.119 -9.744 -3.007 1.00 87.62 111 ASN A CA 1
ATOM 891 C C . ASN A 1 111 ? 0.688 -9.163 -2.953 1.00 87.62 111 ASN A C 1
ATOM 893 O O . ASN A 1 111 ? 0.305 -8.457 -2.020 1.00 87.62 111 ASN A O 1
ATOM 897 N N . HIS A 1 112 ? -0.121 -9.471 -3.961 1.00 89.31 112 HIS A N 1
ATOM 898 C CA . HIS A 1 112 ? -1.493 -9.007 -4.143 1.00 89.31 112 HIS A CA 1
ATOM 899 C C . HIS A 1 112 ? -2.403 -9.242 -2.926 1.00 89.31 112 HIS A C 1
ATOM 901 O O . HIS A 1 112 ? -3.227 -8.381 -2.627 1.00 89.31 112 HIS A O 1
ATOM 907 N N . VAL A 1 113 ? -2.247 -10.357 -2.198 1.00 91.00 113 VAL A N 1
ATOM 908 C CA . VAL A 1 113 ? -3.057 -10.641 -0.996 1.00 91.00 113 VAL A CA 1
ATOM 909 C C . VAL A 1 113 ? -2.773 -9.620 0.110 1.00 91.00 113 VAL A C 1
ATOM 911 O O . VAL A 1 113 ? -3.702 -9.100 0.727 1.00 91.00 113 VAL A O 1
ATOM 914 N N . GLU A 1 114 ? -1.502 -9.269 0.317 1.00 92.88 114 GLU A N 1
ATOM 915 C CA . GLU A 1 114 ? -1.119 -8.246 1.293 1.00 92.88 114 GLU A CA 1
ATOM 916 C C . GLU A 1 114 ? -1.582 -6.854 0.866 1.00 92.88 114 GLU A C 1
ATOM 918 O O . GLU A 1 114 ? -2.010 -6.074 1.713 1.00 92.88 114 GLU A O 1
ATOM 923 N N . LEU A 1 115 ? -1.519 -6.532 -0.430 1.00 92.38 115 LEU A N 1
ATOM 924 C CA . LEU A 1 115 ? -2.008 -5.251 -0.948 1.00 92.38 115 LEU A CA 1
ATOM 925 C C . LEU A 1 115 ? -3.518 -5.105 -0.747 1.00 92.38 115 LEU A C 1
ATOM 927 O O . LEU A 1 115 ? -3.967 -4.054 -0.292 1.00 92.38 115 LEU A O 1
ATOM 931 N N . GLN A 1 116 ? -4.295 -6.164 -0.985 1.00 91.31 116 GLN A N 1
ATOM 932 C CA . GLN A 1 116 ? -5.726 -6.155 -0.679 1.00 91.31 116 GLN A CA 1
ATOM 933 C C . GLN A 1 116 ? -5.971 -5.926 0.819 1.00 91.31 116 GLN A C 1
ATOM 935 O O . GLN A 1 116 ? -6.769 -5.065 1.185 1.00 91.31 116 GLN A O 1
ATOM 940 N N . ALA A 1 117 ? -5.244 -6.629 1.692 1.00 91.31 117 ALA A N 1
ATOM 941 C CA . ALA A 1 117 ? -5.362 -6.447 3.138 1.00 91.31 117 ALA A CA 1
ATOM 942 C C . ALA A 1 117 ? -5.007 -5.017 3.584 1.00 91.31 117 ALA A C 1
ATOM 944 O O . ALA A 1 117 ? -5.705 -4.435 4.411 1.00 91.31 117 ALA A O 1
ATOM 945 N N . ILE A 1 118 ? -3.955 -4.423 3.014 1.00 91.50 118 ILE A N 1
ATOM 946 C CA . ILE A 1 118 ? -3.547 -3.035 3.279 1.00 91.50 118 ILE A CA 1
ATOM 947 C C . ILE A 1 118 ? -4.630 -2.057 2.811 1.00 91.50 118 ILE A C 1
ATOM 949 O O . ILE A 1 118 ? -4.950 -1.118 3.540 1.00 91.50 118 ILE A O 1
ATOM 953 N N . SER A 1 119 ? -5.213 -2.281 1.630 1.00 90.06 119 SER A N 1
ATOM 954 C CA . SER A 1 119 ? -6.282 -1.433 1.096 1.00 90.06 119 SER A CA 1
ATOM 955 C C . SER A 1 119 ? -7.491 -1.406 2.030 1.00 90.06 119 SER A C 1
ATOM 957 O O . SER A 1 119 ? -7.982 -0.332 2.380 1.00 90.06 119 SER A O 1
ATOM 959 N N . GLU A 1 120 ? -7.927 -2.581 2.490 1.00 87.56 120 GLU A N 1
ATOM 960 C CA . GLU A 1 120 ? -9.043 -2.722 3.428 1.00 87.56 120 GLU A CA 1
ATOM 961 C C . GLU A 1 120 ? -8.724 -2.132 4.807 1.00 87.56 120 GLU A C 1
ATOM 963 O O . GLU A 1 120 ? -9.557 -1.436 5.384 1.00 87.56 120 GLU A O 1
ATOM 968 N N . MET A 1 121 ? -7.513 -2.361 5.317 1.00 86.69 121 MET A N 1
ATOM 969 C CA . MET A 1 121 ? -7.084 -1.896 6.636 1.00 86.69 121 MET A CA 1
ATOM 970 C C . MET A 1 121 ? -6.996 -0.370 6.731 1.00 86.69 121 MET A C 1
ATOM 972 O O . MET A 1 121 ? -7.415 0.198 7.737 1.00 86.69 121 MET A O 1
ATOM 976 N N . PHE A 1 122 ? -6.457 0.295 5.706 1.00 84.00 122 PHE A N 1
ATOM 977 C CA . PHE A 1 122 ? -6.347 1.758 5.679 1.00 84.00 122 PHE A CA 1
ATOM 978 C C . PHE A 1 122 ? -7.561 2.448 5.048 1.00 84.00 122 PHE A C 1
ATOM 980 O O . PHE A 1 122 ? -7.602 3.676 5.009 1.00 84.00 122 PHE A O 1
ATOM 987 N N . GLY A 1 123 ? -8.535 1.687 4.534 1.00 83.62 123 GLY A N 1
ATOM 988 C CA . GLY A 1 123 ? -9.717 2.235 3.864 1.00 83.62 123 GLY A CA 1
ATOM 989 C C . GLY A 1 123 ? -9.374 3.063 2.622 1.00 83.62 123 GLY A C 1
ATOM 990 O O . GLY A 1 123 ? -10.089 4.009 2.293 1.00 83.62 123 GLY A O 1
ATOM 991 N N . ARG A 1 124 ? -8.258 2.749 1.952 1.00 85.38 124 ARG A N 1
ATOM 992 C CA . ARG A 1 124 ? -7.726 3.512 0.814 1.00 85.38 124 ARG A CA 1
ATOM 993 C C . ARG A 1 124 ? -7.536 2.597 -0.390 1.00 85.38 124 ARG A C 1
ATOM 995 O O . ARG A 1 124 ? -6.968 1.513 -0.235 1.00 85.38 124 ARG A O 1
ATOM 1002 N N . PRO A 1 125 ? -7.964 3.008 -1.594 1.00 89.00 125 PRO A N 1
ATOM 1003 C CA . PRO A 1 125 ? -7.660 2.245 -2.793 1.00 89.00 125 PRO A CA 1
ATOM 1004 C C . PRO A 1 125 ? -6.149 2.237 -3.056 1.00 89.00 125 PRO A C 1
ATOM 1006 O O . PRO A 1 125 ? -5.479 3.237 -2.798 1.00 89.00 125 PRO A O 1
ATOM 1009 N N . ILE A 1 126 ? -5.613 1.125 -3.559 1.00 91.38 126 ILE A N 1
ATOM 1010 C CA . ILE A 1 126 ? -4.209 1.021 -3.980 1.00 91.38 126 ILE A CA 1
ATOM 1011 C C . ILE A 1 126 ? -4.149 0.968 -5.501 1.00 91.38 126 ILE A C 1
ATOM 1013 O O . ILE A 1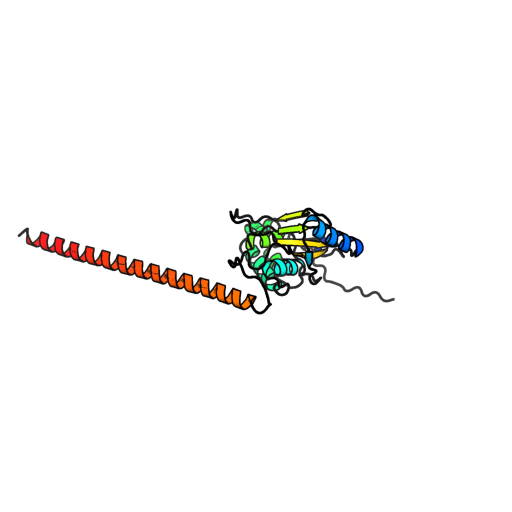 126 ? -4.716 0.063 -6.106 1.00 91.38 126 ILE A O 1
ATOM 1017 N N . GLU A 1 127 ? -3.430 1.904 -6.112 1.00 92.44 127 GLU A N 1
ATOM 1018 C CA . GLU A 1 127 ? -3.175 1.953 -7.552 1.00 92.44 127 GLU A CA 1
ATOM 1019 C C . GLU A 1 127 ? -1.748 1.482 -7.844 1.00 92.44 127 GLU A C 1
ATOM 1021 O O . GLU A 1 127 ? -0.791 2.030 -7.294 1.00 92.44 127 GLU A O 1
ATOM 1026 N N . ILE A 1 128 ? -1.594 0.498 -8.733 1.00 92.56 128 ILE A N 1
ATOM 1027 C CA . ILE A 1 128 ? -0.281 0.027 -9.192 1.00 92.56 128 ILE A CA 1
ATOM 1028 C C . ILE A 1 128 ? -0.052 0.467 -10.632 1.00 92.56 128 ILE A C 1
ATOM 1030 O O . ILE A 1 128 ? -0.795 0.065 -11.526 1.00 92.56 128 ILE A O 1
ATOM 1034 N N . TYR A 1 129 ? 1.012 1.227 -10.867 1.00 91.50 129 TYR A N 1
ATOM 1035 C CA . TYR A 1 129 ? 1.447 1.666 -12.191 1.00 91.50 129 TYR A CA 1
ATOM 1036 C C . TYR A 1 129 ? 2.627 0.817 -12.675 1.00 91.50 129 TYR A C 1
ATOM 1038 O O . TYR A 1 129 ? 3.590 0.623 -11.941 1.00 91.50 129 TYR A O 1
ATOM 1046 N N . GLU A 1 130 ? 2.574 0.336 -13.915 1.00 90.81 130 GLU A N 1
ATOM 1047 C CA . GLU A 1 130 ? 3.644 -0.450 -14.546 1.00 90.81 130 GLU A CA 1
ATOM 1048 C C . GLU A 1 130 ? 3.844 0.062 -15.976 1.00 90.81 130 GLU A C 1
ATOM 1050 O O . GLU A 1 130 ? 2.983 -0.164 -16.826 1.00 90.81 130 GLU A O 1
ATOM 1055 N N . TYR A 1 131 ? 4.939 0.790 -16.226 1.00 87.38 131 TYR A N 1
ATOM 1056 C CA . TYR A 1 131 ? 5.344 1.314 -17.545 1.00 87.38 131 TYR A CA 1
ATOM 1057 C C . TYR A 1 131 ? 4.201 1.934 -18.385 1.00 87.38 131 TYR A C 1
ATOM 1059 O O . TYR A 1 131 ? 4.213 1.888 -19.614 1.00 87.38 131 TYR A O 1
ATOM 1067 N N . SER A 1 132 ? 3.191 2.507 -17.724 1.00 88.06 132 SER A N 1
ATOM 1068 C CA . SER A 1 132 ? 1.962 3.010 -18.340 1.00 88.06 132 SER A CA 1
ATOM 1069 C C . SER A 1 132 ? 1.371 4.176 -17.546 1.00 88.06 132 SER A C 1
ATOM 1071 O O . SER A 1 132 ? 1.592 4.312 -16.344 1.00 88.06 132 SER A O 1
ATOM 1073 N N . GLU A 1 133 ? 0.595 5.017 -18.228 1.00 83.00 133 GLU A N 1
ATOM 1074 C CA . GLU A 1 133 ? -0.127 6.160 -17.646 1.00 83.00 133 GLU A CA 1
ATOM 1075 C C . GLU A 1 133 ? -1.372 5.759 -16.837 1.00 83.00 133 GLU A C 1
ATOM 1077 O O . GLU A 1 133 ? -1.911 6.568 -16.074 1.00 83.00 133 GLU A O 1
ATOM 1082 N N . ASN A 1 134 ? -1.851 4.529 -17.033 1.00 86.62 134 ASN A N 1
ATOM 1083 C CA . ASN A 1 134 ? -3.010 3.978 -16.348 1.00 86.62 134 ASN A CA 1
ATOM 1084 C C . ASN A 1 134 ? -2.560 2.888 -15.373 1.00 86.62 134 ASN A C 1
ATOM 1086 O O . ASN A 1 134 ? -1.626 2.141 -15.682 1.00 86.62 134 ASN A O 1
ATOM 1090 N N . PRO A 1 135 ? -3.217 2.774 -14.209 1.00 88.12 135 PRO A N 1
ATOM 1091 C CA . PRO A 1 135 ? -2.889 1.727 -13.262 1.00 88.12 135 PRO A CA 1
ATOM 1092 C C . PRO A 1 135 ? -3.183 0.360 -13.887 1.00 88.12 135 PRO A C 1
ATOM 1094 O O . PRO A 1 135 ? -4.268 0.122 -14.419 1.00 88.12 135 PRO A O 1
ATOM 1097 N N . ARG A 1 136 ? -2.210 -0.548 -13.802 1.00 87.06 136 ARG A N 1
ATOM 1098 C CA . ARG A 1 136 ? -2.362 -1.954 -14.184 1.00 87.06 136 ARG A CA 1
ATOM 1099 C C . ARG A 1 136 ? -3.414 -2.633 -13.320 1.00 87.06 136 ARG A C 1
ATOM 1101 O O . ARG A 1 136 ? -4.190 -3.443 -13.818 1.00 87.06 136 ARG A O 1
ATOM 1108 N N . ASN A 1 137 ? -3.385 -2.345 -12.021 1.00 85.88 137 ASN A N 1
ATOM 1109 C CA . ASN A 1 137 ? -4.270 -2.963 -11.051 1.00 85.88 137 ASN A CA 1
ATOM 1110 C C . ASN A 1 137 ? -4.706 -1.945 -9.998 1.00 85.88 137 ASN A C 1
ATOM 1112 O O . ASN A 1 137 ? -3.907 -1.099 -9.586 1.00 85.88 137 ASN A O 1
ATOM 1116 N N . ILE A 1 138 ? -5.966 -2.042 -9.578 1.00 87.00 138 ILE A N 1
ATOM 1117 C CA . ILE A 1 138 ? -6.539 -1.198 -8.531 1.00 87.00 138 ILE A CA 1
ATOM 1118 C C . ILE A 1 138 ? -7.191 -2.106 -7.493 1.00 87.00 138 ILE A C 1
ATOM 1120 O O . ILE A 1 138 ? -8.114 -2.855 -7.811 1.00 87.00 138 ILE A O 1
ATOM 1124 N N . PHE A 1 139 ? -6.710 -2.026 -6.257 1.00 85.38 139 PHE A N 1
ATOM 1125 C CA . PHE A 1 139 ? -7.303 -2.712 -5.113 1.00 85.38 139 PHE A CA 1
ATOM 1126 C C . PHE A 1 139 ? -8.234 -1.734 -4.415 1.00 85.38 139 PHE A C 1
ATOM 1128 O O . PHE A 1 139 ? -7.813 -0.632 -4.062 1.00 85.38 139 PHE A O 1
ATOM 1135 N N . TYR A 1 140 ? -9.497 -2.115 -4.254 1.00 84.50 140 TYR A N 1
ATOM 1136 C CA . TYR A 1 140 ? -10.493 -1.290 -3.583 1.00 84.50 140 TYR A CA 1
ATOM 1137 C C . TYR A 1 140 ? -10.740 -1.814 -2.167 1.00 84.50 140 TYR A C 1
ATOM 1139 O O . TYR A 1 140 ? -10.809 -3.034 -1.974 1.00 84.50 140 TYR A O 1
ATOM 1147 N N . PRO A 1 141 ? -10.930 -0.917 -1.182 1.00 81.75 141 PRO A N 1
ATOM 1148 C CA . PRO A 1 141 ? -11.382 -1.330 0.132 1.00 81.75 141 PRO A CA 1
ATOM 1149 C C . PRO A 1 141 ? -12.799 -1.906 0.022 1.00 81.75 141 PRO A C 1
ATOM 1151 O O . PRO A 1 141 ? -13.652 -1.370 -0.683 1.00 81.75 141 PRO A O 1
ATOM 1154 N N . THR A 1 142 ? -13.070 -2.979 0.761 1.00 71.75 142 THR A N 1
ATOM 1155 C CA . THR A 1 142 ? -14.389 -3.639 0.791 1.00 71.75 142 THR A CA 1
ATOM 1156 C C . THR A 1 142 ? -15.480 -2.751 1.416 1.00 71.75 142 THR A C 1
ATOM 1158 O O . THR A 1 142 ? -16.673 -2.960 1.201 1.00 71.75 142 THR A O 1
ATOM 1161 N N . ILE A 1 143 ? -15.091 -1.723 2.174 1.00 63.66 143 ILE A N 1
ATOM 1162 C CA . ILE A 1 143 ? -16.012 -0.798 2.833 1.00 63.66 143 ILE A CA 1
ATOM 1163 C C . ILE A 1 143 ? -16.266 0.394 1.902 1.00 63.66 143 ILE A C 1
ATOM 1165 O O . ILE A 1 143 ? -15.343 1.139 1.579 1.00 63.66 143 ILE A O 1
ATOM 1169 N N . ASN A 1 144 ? -17.531 0.599 1.517 1.00 51.91 144 ASN A N 1
ATOM 1170 C CA . ASN A 1 144 ? -18.011 1.816 0.852 1.00 51.91 144 ASN A CA 1
ATOM 1171 C C . ASN A 1 144 ? -17.912 3.009 1.818 1.00 51.91 144 ASN A C 1
ATOM 1173 O O . ASN A 1 144 ? -18.917 3.455 2.375 1.00 51.91 144 ASN A O 1
ATOM 1177 N N . SER A 1 145 ? -16.704 3.515 2.056 1.00 50.12 145 SER A N 1
ATOM 1178 C CA . SER A 1 145 ? -16.551 4.814 2.697 1.00 50.12 145 SER A CA 1
ATOM 1179 C C . SER A 1 145 ? -17.026 5.881 1.711 1.00 50.12 145 SER A C 1
ATOM 1181 O O . SER A 1 145 ? -16.519 5.982 0.594 1.00 50.12 145 SER A O 1
ATOM 1183 N N . LEU A 1 146 ? -18.016 6.676 2.122 1.00 47.16 146 LEU A N 1
ATOM 1184 C CA . LEU A 1 146 ? -18.454 7.885 1.412 1.00 47.16 146 LEU A CA 1
ATOM 1185 C C . LEU A 1 146 ? -17.330 8.938 1.328 1.00 47.16 146 LEU A C 1
ATOM 1187 O O . LEU A 1 146 ? -17.434 9.892 0.559 1.00 47.16 146 LEU A O 1
ATOM 1191 N N . GLU A 1 147 ? -16.248 8.745 2.084 1.00 53.94 147 GLU A N 1
ATOM 1192 C CA . GLU A 1 147 ? -15.018 9.520 2.010 1.00 53.94 147 GLU A CA 1
ATOM 1193 C C . GLU A 1 147 ? -14.001 8.769 1.143 1.00 53.94 147 GLU A C 1
ATOM 1195 O O . GLU A 1 147 ? -13.282 7.883 1.607 1.00 53.94 147 GLU A O 1
ATOM 1200 N N . MET A 1 148 ? -13.940 9.112 -0.147 1.00 55.22 148 MET A N 1
ATOM 1201 C CA . MET A 1 148 ? -12.857 8.653 -1.018 1.00 55.22 148 MET A CA 1
ATOM 1202 C C . MET A 1 148 ? -11.557 9.355 -0.619 1.00 55.22 148 MET A C 1
ATOM 1204 O O . MET A 1 148 ? -11.217 10.423 -1.127 1.00 55.22 148 MET A O 1
ATOM 1208 N N . HIS A 1 149 ? -10.838 8.756 0.326 1.00 65.44 149 HIS A N 1
ATOM 1209 C CA . HIS A 1 149 ? -9.474 9.144 0.650 1.00 65.44 149 HIS A CA 1
ATOM 1210 C C . HIS A 1 149 ? -8.558 8.949 -0.566 1.00 65.44 149 HIS A C 1
ATOM 1212 O O . HIS A 1 149 ? -8.777 8.063 -1.395 1.00 65.44 149 HIS A O 1
ATOM 1218 N N . ALA A 1 150 ? -7.517 9.780 -0.668 1.00 77.94 150 ALA A N 1
ATOM 1219 C CA . ALA A 1 150 ? -6.574 9.710 -1.777 1.00 77.94 150 ALA A CA 1
ATOM 1220 C C . ALA A 1 150 ? -5.973 8.290 -1.897 1.00 77.94 150 ALA A C 1
ATOM 1222 O O . ALA A 1 150 ? -5.579 7.717 -0.874 1.00 77.94 150 ALA A O 1
ATOM 1223 N N . PRO A 1 151 ? -5.883 7.708 -3.106 1.00 87.62 151 PRO A N 1
ATOM 1224 C CA . PRO A 1 151 ? -5.333 6.368 -3.292 1.00 87.62 151 PRO A CA 1
ATOM 1225 C C . PRO A 1 151 ? -3.877 6.297 -2.822 1.00 87.62 151 PRO A C 1
ATOM 1227 O O . PRO A 1 151 ? -3.140 7.278 -2.899 1.00 87.62 151 PRO A O 1
ATOM 1230 N N . ILE A 1 152 ? -3.465 5.129 -2.342 1.00 90.06 152 ILE A N 1
ATOM 1231 C CA . ILE A 1 152 ? -2.058 4.773 -2.152 1.00 90.06 152 ILE A CA 1
ATOM 1232 C C . ILE A 1 152 ? -1.522 4.396 -3.530 1.00 90.06 152 ILE A C 1
ATOM 1234 O O . ILE A 1 152 ? -2.050 3.485 -4.167 1.00 90.06 152 ILE A O 1
ATOM 1238 N N . ARG A 1 153 ? -0.490 5.086 -4.013 1.00 92.06 153 ARG A N 1
ATOM 1239 C CA . ARG A 1 153 ? 0.031 4.860 -5.365 1.00 92.06 153 ARG A CA 1
ATOM 1240 C C . ARG A 1 153 ? 1.399 4.206 -5.310 1.00 92.06 153 ARG A C 1
ATOM 1242 O O . ARG A 1 153 ? 2.326 4.706 -4.672 1.00 92.06 153 ARG A O 1
ATOM 1249 N N . LEU A 1 154 ? 1.518 3.088 -6.011 1.00 93.44 154 LEU A N 1
ATOM 1250 C CA . LEU A 1 154 ? 2.732 2.296 -6.116 1.00 93.44 154 LEU A CA 1
ATOM 1251 C C . LEU A 1 154 ? 3.132 2.173 -7.584 1.00 93.44 154 LEU A C 1
ATOM 1253 O O . LEU A 1 154 ? 2.289 2.138 -8.478 1.00 93.44 154 LEU A O 1
ATOM 1257 N N . SER A 1 155 ? 4.428 2.081 -7.830 1.00 91.88 155 SER A N 1
ATOM 1258 C CA . SER A 1 155 ? 4.988 1.797 -9.150 1.00 91.88 155 SER A CA 1
ATOM 1259 C C . SER A 1 155 ? 5.714 0.463 -9.105 1.00 91.88 155 SER A C 1
ATOM 1261 O O . SER A 1 155 ? 6.430 0.184 -8.146 1.00 91.88 155 SER A O 1
ATOM 1263 N N . TYR A 1 156 ? 5.476 -0.379 -10.105 1.00 90.12 156 TYR A N 1
ATOM 1264 C CA . TYR A 1 156 ? 6.029 -1.721 -10.206 1.00 90.12 156 TYR A CA 1
ATOM 1265 C C . TYR A 1 156 ? 7.050 -1.775 -11.338 1.00 90.12 156 TYR A C 1
ATOM 1267 O O . TYR A 1 156 ? 6.755 -1.399 -12.473 1.00 90.12 156 TYR A O 1
ATOM 1275 N N . HIS A 1 157 ? 8.254 -2.217 -10.994 1.00 85.56 157 HIS A N 1
ATOM 1276 C CA . HIS A 1 157 ? 9.449 -2.108 -11.816 1.00 85.56 157 HIS A CA 1
ATOM 1277 C C . HIS A 1 157 ? 10.136 -3.460 -11.948 1.00 85.56 157 HIS A C 1
ATOM 1279 O O . HIS A 1 157 ? 10.313 -4.177 -10.955 1.00 85.56 157 HIS A O 1
ATOM 1285 N N . GLY A 1 158 ? 10.540 -3.791 -13.177 1.00 76.69 158 GLY A N 1
ATOM 1286 C CA . GLY A 1 158 ? 11.386 -4.944 -13.474 1.00 76.69 158 GLY A CA 1
ATOM 1287 C C . GLY A 1 158 ? 10.866 -6.245 -12.875 1.00 76.69 158 GLY A C 1
ATOM 1288 O O . GLY A 1 158 ? 11.658 -6.980 -12.297 1.00 76.69 158 GLY A O 1
ATOM 1289 N N . SER A 1 159 ? 9.544 -6.452 -12.892 1.00 75.56 159 SER A N 1
ATOM 1290 C CA . SER A 1 159 ? 8.848 -7.630 -12.347 1.00 75.56 159 SER A CA 1
ATOM 1291 C C . SER A 1 159 ? 9.192 -8.028 -10.899 1.00 75.56 159 SER A C 1
ATOM 1293 O O . SER A 1 159 ? 8.933 -9.156 -10.491 1.00 75.56 159 SER A O 1
ATOM 1295 N N . SER A 1 160 ? 9.754 -7.127 -10.085 1.00 80.75 160 SER A N 1
ATOM 1296 C CA . SER A 1 160 ? 10.269 -7.512 -8.758 1.00 80.75 160 SER A CA 1
ATOM 1297 C C . SER A 1 160 ? 10.282 -6.403 -7.708 1.00 80.75 160 SER A C 1
ATOM 1299 O O . SER A 1 160 ? 10.356 -6.698 -6.514 1.00 80.75 160 SER A O 1
ATOM 1301 N N . HIS A 1 161 ? 10.202 -5.132 -8.108 1.00 87.12 161 HIS A N 1
ATOM 1302 C CA . HIS A 1 161 ? 10.428 -4.015 -7.194 1.00 87.12 161 HIS A CA 1
ATOM 1303 C C . HIS A 1 161 ? 9.268 -3.024 -7.184 1.00 87.12 161 HIS A C 1
ATOM 1305 O O . HIS A 1 161 ? 8.761 -2.627 -8.231 1.00 87.12 161 HIS A O 1
ATOM 1311 N N . TYR A 1 162 ? 8.880 -2.598 -5.983 1.00 90.12 162 TYR A N 1
ATOM 1312 C CA . TYR A 1 162 ? 7.859 -1.577 -5.772 1.00 90.12 162 TYR A CA 1
ATOM 1313 C C . TYR A 1 162 ? 8.499 -0.269 -5.321 1.00 90.12 162 TYR A C 1
ATOM 1315 O O . TYR A 1 162 ? 9.307 -0.269 -4.396 1.00 90.12 162 TYR A O 1
ATOM 1323 N N . ASN A 1 163 ? 8.082 0.840 -5.924 1.00 91.88 163 ASN A N 1
ATOM 1324 C CA . ASN A 1 163 ? 8.426 2.197 -5.515 1.00 91.88 163 ASN A CA 1
ATOM 1325 C C . ASN A 1 163 ? 7.171 2.995 -5.147 1.00 91.88 163 ASN A C 1
ATOM 1327 O O . ASN A 1 163 ? 6.051 2.664 -5.546 1.00 91.88 163 ASN A O 1
ATOM 1331 N N . SER A 1 164 ? 7.368 4.066 -4.384 1.00 92.31 164 SER A N 1
ATOM 1332 C CA . SER A 1 164 ? 6.303 4.984 -3.972 1.00 92.31 164 SER A CA 1
ATOM 1333 C C . SER A 1 164 ? 6.032 6.000 -5.084 1.00 92.31 164 SER A C 1
ATOM 1335 O O . SER A 1 164 ? 6.972 6.501 -5.702 1.00 92.31 164 SER A O 1
ATOM 1337 N N . VAL A 1 165 ? 4.764 6.306 -5.368 1.00 91.56 165 VAL A N 1
ATOM 1338 C CA . VAL A 1 165 ? 4.378 7.318 -6.365 1.00 91.56 165 VAL A CA 1
ATOM 1339 C C . VAL A 1 165 ? 3.734 8.496 -5.650 1.00 91.56 165 VAL A C 1
ATOM 1341 O O . VAL A 1 165 ? 2.624 8.403 -5.132 1.00 91.56 165 VAL A O 1
ATOM 1344 N N . ILE A 1 166 ? 4.440 9.617 -5.603 1.00 87.81 166 ILE A N 1
ATOM 1345 C CA . ILE A 1 166 ? 4.021 10.812 -4.878 1.00 87.81 166 ILE A CA 1
ATOM 1346 C C . ILE A 1 166 ? 3.288 11.750 -5.828 1.00 87.81 166 ILE A C 1
ATOM 1348 O O . ILE A 1 166 ? 3.696 11.965 -6.969 1.00 87.81 166 ILE A O 1
ATOM 1352 N N . ASP A 1 167 ? 2.204 12.330 -5.331 1.00 84.81 167 ASP A N 1
ATOM 1353 C CA . ASP A 1 167 ? 1.508 13.433 -5.974 1.00 84.81 167 ASP A CA 1
ATOM 1354 C C . ASP A 1 167 ? 1.920 14.751 -5.300 1.00 84.81 167 ASP A C 1
ATOM 1356 O O . ASP A 1 167 ? 1.546 14.981 -4.148 1.00 84.81 167 ASP A O 1
ATOM 1360 N N . PRO A 1 168 ? 2.684 15.626 -5.977 1.00 76.62 168 PRO A N 1
ATOM 1361 C CA . PRO A 1 168 ? 3.113 16.904 -5.413 1.00 76.62 168 PRO A CA 1
ATOM 1362 C C . PRO A 1 168 ? 1.951 17.848 -5.078 1.00 76.62 168 PRO A C 1
ATOM 1364 O O . PRO A 1 168 ? 2.125 18.780 -4.294 1.00 76.62 168 PRO A O 1
ATOM 1367 N N . PHE A 1 169 ? 0.780 17.640 -5.689 1.00 69.25 169 PHE A N 1
ATOM 1368 C CA . PHE A 1 169 ? -0.369 18.536 -5.577 1.00 69.25 169 PHE A CA 1
ATOM 1369 C C . PHE A 1 169 ? -1.387 18.080 -4.525 1.00 69.25 169 PHE A C 1
ATOM 1371 O O . PHE A 1 169 ? -2.239 18.875 -4.127 1.00 69.25 169 PHE A O 1
ATOM 1378 N N . THR A 1 170 ? -1.278 16.840 -4.034 1.00 65.81 170 THR A N 1
ATOM 1379 C CA . THR A 1 170 ? -2.192 16.267 -3.037 1.00 65.81 170 THR A CA 1
ATOM 1380 C C . THR A 1 170 ? -1.404 15.749 -1.827 1.00 65.81 170 THR A C 1
ATOM 1382 O O . THR A 1 170 ? -0.732 14.724 -1.941 1.00 65.81 170 THR A O 1
ATOM 1385 N N . PRO A 1 171 ? -1.479 16.391 -0.643 1.00 59.41 171 PRO A N 1
ATOM 1386 C CA . PRO A 1 171 ? -0.805 15.881 0.549 1.00 59.41 171 PRO A CA 1
ATOM 1387 C C . PRO A 1 171 ? -1.445 14.555 0.992 1.00 59.41 171 PRO A C 1
ATOM 1389 O O . PRO A 1 171 ? -2.632 14.510 1.296 1.00 59.41 171 PRO A O 1
ATOM 1392 N N . MET A 1 172 ? -0.664 13.470 1.013 1.00 57.88 172 MET A N 1
ATOM 1393 C CA . MET A 1 172 ? -1.147 12.107 1.314 1.00 57.88 172 MET A CA 1
ATOM 1394 C C . MET A 1 172 ? -0.884 11.630 2.749 1.00 57.88 172 MET A C 1
ATOM 1396 O O . MET A 1 172 ? -1.415 10.598 3.166 1.00 57.88 172 MET A O 1
ATOM 1400 N N . VAL A 1 173 ? -0.056 12.363 3.495 1.00 56.75 173 VAL A N 1
ATOM 1401 C CA . VAL A 1 173 ? 0.448 11.963 4.815 1.00 56.75 173 VAL A CA 1
ATOM 1402 C C . VAL A 1 173 ? -0.638 12.147 5.874 1.00 56.75 173 VAL A C 1
ATOM 1404 O O . VAL A 1 173 ? -1.216 13.225 5.987 1.00 56.75 173 VAL A O 1
ATOM 1407 N N . GLY A 1 174 ? -0.921 11.100 6.655 1.00 49.97 174 GLY A N 1
ATOM 1408 C CA . GLY A 1 174 ? -1.888 11.150 7.766 1.00 49.97 174 GLY A CA 1
ATOM 1409 C C . GLY A 1 174 ? -3.363 10.938 7.388 1.00 49.97 174 GLY A C 1
ATOM 1410 O O . GLY A 1 174 ? -4.208 10.778 8.276 1.00 49.97 174 GLY A O 1
ATOM 1411 N N . ILE A 1 175 ? -3.686 10.848 6.093 1.00 52.66 175 ILE A N 1
ATOM 1412 C CA . ILE A 1 175 ? -5.034 10.509 5.616 1.00 52.66 175 ILE A CA 1
ATOM 1413 C C . ILE A 1 175 ? -5.267 9.005 5.842 1.00 52.66 175 ILE A C 1
ATOM 1415 O O . ILE A 1 175 ? -4.604 8.169 5.225 1.00 52.66 175 ILE A O 1
ATOM 1419 N N . GLY A 1 176 ? -6.186 8.673 6.755 1.00 45.00 176 GLY A N 1
ATOM 1420 C CA . GLY A 1 176 ? -6.471 7.305 7.225 1.00 45.00 176 GLY A CA 1
ATOM 1421 C C . GLY A 1 176 ? -6.116 7.049 8.698 1.00 45.00 176 GLY A C 1
ATOM 1422 O O . GLY A 1 176 ? -6.542 6.049 9.262 1.00 45.00 176 GLY A O 1
ATOM 1423 N N . LEU A 1 177 ? -5.399 7.975 9.347 1.00 53.97 177 LEU A N 1
ATOM 1424 C CA . LEU A 1 177 ? -5.116 7.948 10.794 1.00 53.97 177 LEU A CA 1
ATOM 1425 C C . LEU A 1 177 ? -5.973 8.953 11.587 1.00 53.97 177 LEU A C 1
ATOM 1427 O O . LEU A 1 177 ? -5.707 9.198 12.757 1.00 53.97 177 LEU A O 1
ATOM 1431 N N . GLY A 1 178 ? -6.972 9.575 10.949 1.00 49.62 178 GLY A N 1
ATOM 1432 C CA . GLY A 1 178 ? -7.787 10.627 11.568 1.00 49.62 178 GLY A CA 1
ATOM 1433 C C . GLY A 1 178 ? -7.089 11.990 11.687 1.00 49.62 178 GLY A C 1
ATOM 1434 O O . GLY A 1 178 ? -7.498 12.803 12.510 1.00 49.62 178 GLY A O 1
ATOM 1435 N N . LEU A 1 179 ? -6.055 12.265 10.877 1.00 51.22 179 LEU A N 1
ATOM 1436 C CA . LEU A 1 179 ? -5.280 13.515 10.909 1.00 51.22 179 LEU A CA 1
ATOM 1437 C C . LEU A 1 179 ? -5.334 14.241 9.545 1.00 51.22 179 LEU A C 1
ATOM 1439 O O . LEU A 1 179 ? -4.383 14.145 8.769 1.00 51.22 179 LEU A O 1
ATOM 1443 N N . PRO A 1 180 ? -6.413 14.983 9.216 1.00 43.16 180 PRO A N 1
ATOM 1444 C CA . PRO A 1 180 ? -6.655 15.475 7.854 1.00 43.16 180 PRO A CA 1
ATOM 1445 C C . PRO A 1 180 ? -5.730 16.598 7.344 1.00 43.16 180 PRO A C 1
ATOM 1447 O O . PRO A 1 180 ? -5.942 17.070 6.230 1.00 43.16 180 PRO A O 1
ATOM 1450 N N . SER A 1 181 ? -4.730 17.064 8.106 1.00 41.25 181 SER A N 1
ATOM 1451 C CA . SER A 1 181 ? -4.044 18.329 7.768 1.00 41.25 181 SER A CA 1
ATOM 1452 C C . SER A 1 181 ? -2.569 18.435 8.174 1.00 41.25 181 SER A C 1
ATOM 1454 O O . SER A 1 181 ? -2.037 19.547 8.205 1.00 41.25 181 SER A O 1
ATOM 1456 N N . CYS A 1 182 ? -1.879 17.342 8.516 1.00 41.47 182 CYS A N 1
ATOM 1457 C CA . CYS A 1 182 ? -0.479 17.456 8.939 1.00 41.47 182 CYS A CA 1
ATOM 1458 C C . CYS A 1 182 ? 0.443 17.637 7.721 1.00 41.47 182 CYS A C 1
ATOM 1460 O O . CYS A 1 182 ? 0.903 16.679 7.103 1.00 41.47 182 CYS A O 1
ATOM 1462 N N . ILE A 1 183 ? 0.704 18.894 7.359 1.00 39.91 183 ILE A N 1
ATOM 1463 C CA . ILE A 1 183 ? 1.769 19.260 6.424 1.00 39.91 183 ILE A CA 1
ATOM 1464 C C . ILE A 1 183 ? 3.097 18.885 7.095 1.00 39.91 183 ILE A C 1
ATOM 1466 O O . ILE A 1 183 ? 3.573 19.578 7.994 1.00 39.91 183 ILE A O 1
ATOM 1470 N N . SER A 1 184 ? 3.673 17.757 6.681 1.00 40.97 184 SER A N 1
ATOM 1471 C CA . SER A 1 184 ? 4.960 17.264 7.171 1.00 40.97 184 SER A CA 1
ATOM 1472 C C . SER A 1 184 ? 6.100 18.177 6.708 1.00 40.97 184 SER A C 1
ATOM 1474 O O . SER A 1 184 ? 6.686 17.978 5.644 1.00 40.97 184 SER A O 1
ATOM 1476 N N . SER A 1 185 ? 6.460 19.138 7.553 1.00 34.38 185 SER A N 1
ATOM 1477 C CA . SER A 1 185 ? 7.812 19.695 7.607 1.00 34.38 185 SER A CA 1
ATOM 1478 C C . SER A 1 185 ? 8.531 19.083 8.813 1.00 34.38 185 SER A C 1
ATOM 1480 O O . SER A 1 185 ? 8.482 19.641 9.904 1.00 34.38 185 SER A O 1
ATOM 1482 N N . GLY A 1 186 ? 9.178 17.926 8.633 1.00 40.12 186 GLY A N 1
ATOM 1483 C CA . GLY A 1 186 ? 10.166 17.387 9.583 1.00 40.12 186 GLY A CA 1
ATOM 1484 C C . GLY A 1 186 ? 9.759 16.118 10.348 1.00 40.12 186 GLY A C 1
ATOM 1485 O O . GLY A 1 186 ? 8.668 16.032 10.909 1.00 40.12 186 GLY A O 1
ATOM 1486 N N . MET A 1 187 ? 10.692 15.156 10.389 1.00 45.41 187 MET A N 1
ATOM 1487 C CA . MET A 1 187 ? 10.587 13.810 10.987 1.00 45.41 187 MET A CA 1
ATOM 1488 C C . MET A 1 187 ? 10.302 13.790 12.502 1.00 45.41 187 MET A C 1
ATOM 1490 O O . MET A 1 187 ? 9.848 12.774 13.018 1.00 45.41 187 MET A O 1
ATOM 1494 N N . ASP A 1 188 ? 10.478 14.905 13.214 1.00 49.53 188 ASP A N 1
ATOM 1495 C CA . ASP A 1 188 ? 10.209 14.982 14.660 1.00 49.53 188 ASP A CA 1
ATOM 1496 C C . ASP A 1 188 ? 8.703 15.049 14.995 1.00 49.53 188 ASP A C 1
ATOM 1498 O O . ASP A 1 188 ? 8.298 14.844 16.141 1.00 49.53 188 ASP A O 1
ATOM 1502 N N . ASN A 1 189 ? 7.848 15.289 13.994 1.00 57.16 189 ASN A N 1
ATOM 1503 C CA . ASN A 1 189 ? 6.433 15.599 14.210 1.00 57.16 189 ASN A CA 1
ATOM 1504 C C . ASN A 1 189 ? 5.501 14.375 14.190 1.00 57.16 189 ASN A C 1
ATOM 1506 O O . ASN A 1 189 ? 4.409 14.446 14.748 1.00 57.16 189 ASN A O 1
ATOM 1510 N N . LEU A 1 190 ? 5.898 13.241 13.596 1.00 55.84 190 LEU A N 1
ATOM 1511 C CA . LEU A 1 190 ? 4.999 12.087 13.434 1.00 55.84 190 LEU A CA 1
ATOM 1512 C C . LEU A 1 190 ? 4.789 11.310 14.741 1.00 55.84 190 LEU A C 1
ATOM 1514 O O . LEU A 1 190 ? 3.655 11.001 15.097 1.00 55.84 190 LEU A O 1
ATOM 1518 N N . HIS A 1 191 ? 5.859 11.031 15.493 1.00 57.94 191 HIS A N 1
ATOM 1519 C CA . HIS A 1 191 ? 5.736 10.391 16.809 1.00 57.94 191 HIS A CA 1
ATOM 1520 C C . HIS A 1 191 ? 4.940 11.256 17.789 1.00 57.94 191 HIS A C 1
ATOM 1522 O O . HIS A 1 191 ? 4.147 10.734 18.573 1.00 57.94 191 HIS A O 1
ATOM 1528 N N . GLN A 1 192 ? 5.125 12.576 17.715 1.00 62.75 192 GLN A N 1
ATOM 1529 C CA . GLN A 1 192 ? 4.349 13.524 18.500 1.00 62.75 192 GLN A CA 1
ATOM 1530 C C . GLN A 1 192 ? 2.873 13.503 18.079 1.00 62.75 192 GLN A C 1
ATOM 1532 O O . GLN A 1 192 ? 2.012 13.402 18.945 1.00 62.75 192 GLN A O 1
ATOM 1537 N N . ALA A 1 193 ? 2.580 13.483 16.776 1.00 61.25 193 ALA A N 1
ATOM 1538 C CA . ALA A 1 193 ? 1.216 13.407 16.258 1.00 61.25 193 ALA A CA 1
ATOM 1539 C C . ALA A 1 193 ? 0.499 12.096 16.632 1.00 61.25 193 ALA A C 1
ATOM 1541 O O . ALA A 1 193 ? -0.670 12.128 17.009 1.00 61.25 193 ALA A O 1
ATOM 1542 N N . ILE A 1 194 ? 1.189 10.948 16.594 1.00 64.56 194 ILE A N 1
ATOM 1543 C CA . ILE A 1 194 ? 0.630 9.656 17.037 1.00 64.56 194 ILE A CA 1
ATOM 1544 C C . ILE A 1 194 ? 0.303 9.712 18.532 1.00 64.56 194 ILE A C 1
ATOM 1546 O O . ILE A 1 194 ? -0.813 9.393 18.936 1.00 64.56 194 ILE A O 1
ATOM 1550 N N . LYS A 1 195 ? 1.245 10.189 19.351 1.00 69.25 195 LYS A N 1
ATOM 1551 C CA . LYS A 1 195 ? 1.055 10.320 20.800 1.00 69.25 195 LYS A CA 1
ATOM 1552 C C . LYS A 1 195 ? -0.065 11.302 21.152 1.00 69.25 195 LYS A C 1
ATOM 1554 O O . LYS A 1 195 ? -0.805 11.083 22.110 1.00 69.25 195 LYS A O 1
ATOM 1559 N N . GLU A 1 196 ? -0.197 12.386 20.394 1.00 71.94 196 GLU A N 1
ATOM 1560 C CA . GLU A 1 196 ? -1.293 13.346 20.534 1.00 71.94 196 GLU A CA 1
ATOM 1561 C C . GLU A 1 196 ? -2.635 12.737 20.129 1.00 71.94 196 GLU A C 1
ATOM 1563 O O . GLU A 1 196 ? -3.607 12.910 20.859 1.00 71.94 196 GLU A O 1
ATOM 1568 N N . SER A 1 197 ? -2.685 11.964 19.042 1.00 68.06 197 SER A N 1
ATOM 1569 C CA . SER A 1 197 ? -3.889 11.242 18.617 1.00 68.06 197 SER A CA 1
ATOM 1570 C C . SER A 1 197 ? -4.346 10.223 19.666 1.00 68.06 197 SER A C 1
ATOM 1572 O O . SER A 1 197 ? -5.524 10.181 20.021 1.00 68.06 197 SER A O 1
ATOM 1574 N N . GLU A 1 198 ? -3.421 9.429 20.212 1.00 69.94 198 GLU A N 1
ATOM 1575 C CA . GLU A 1 198 ? -3.711 8.491 21.304 1.00 69.94 198 GLU A CA 1
ATOM 1576 C C . GLU A 1 198 ? -4.226 9.229 22.546 1.00 69.94 198 GLU A C 1
ATOM 1578 O O . GLU A 1 198 ? -5.227 8.828 23.142 1.00 69.94 198 GLU A O 1
ATOM 1583 N N . LYS A 1 199 ? -3.590 10.351 22.908 1.00 71.00 199 LYS A N 1
ATOM 1584 C CA . LYS A 1 199 ? -4.006 11.175 24.048 1.00 71.00 199 LYS A CA 1
ATOM 1585 C C . LYS A 1 199 ? -5.409 11.755 23.855 1.00 71.00 199 LYS A C 1
ATOM 1587 O O . LYS A 1 199 ? -6.207 11.684 24.785 1.00 71.00 199 LYS A O 1
ATOM 1592 N N . LEU A 1 200 ? -5.718 12.288 22.671 1.00 73.56 200 LEU A N 1
ATOM 1593 C CA . LEU A 1 200 ? -7.039 12.833 22.341 1.00 73.56 200 LEU A CA 1
ATOM 1594 C C . LEU A 1 200 ? -8.123 11.757 22.410 1.00 73.56 200 LEU A C 1
ATOM 1596 O O . LEU A 1 200 ? -9.184 11.993 22.984 1.00 73.56 200 LEU A O 1
ATOM 1600 N N . SER A 1 201 ? -7.847 10.559 21.887 1.00 75.75 201 SER A N 1
ATOM 1601 C CA . SER A 1 201 ? -8.789 9.440 21.963 1.00 75.75 201 SER A CA 1
ATOM 1602 C C . SER A 1 201 ? -9.066 9.023 23.410 1.00 75.75 201 SER A C 1
ATOM 1604 O O . SER A 1 201 ? -10.216 8.754 23.758 1.00 75.75 201 SER A O 1
ATOM 1606 N N . VAL A 1 202 ? -8.033 8.974 24.258 1.00 77.06 202 VAL A N 1
ATOM 1607 C CA . VAL A 1 202 ? -8.187 8.667 25.689 1.00 77.06 202 VAL A CA 1
ATOM 1608 C C . VAL A 1 202 ? -8.980 9.767 26.397 1.00 77.06 202 VAL A C 1
ATOM 1610 O O . VAL A 1 202 ? -9.890 9.465 27.166 1.00 77.06 202 VAL A O 1
ATOM 1613 N N . GLU A 1 203 ? -8.686 11.036 26.119 1.00 78.19 203 GLU A N 1
ATOM 1614 C CA . GLU A 1 203 ? -9.383 12.183 26.712 1.00 78.19 203 GLU A CA 1
ATOM 1615 C C . GLU A 1 203 ? -10.870 12.210 26.331 1.00 78.19 203 GLU A C 1
ATOM 1617 O O . GLU A 1 203 ? -11.731 12.396 27.192 1.00 78.19 203 GLU A O 1
ATOM 1622 N N . GLN A 1 204 ? -11.193 11.920 25.069 1.00 78.81 204 GLN A N 1
ATOM 1623 C CA . GLN A 1 204 ? -12.572 11.820 24.599 1.00 78.81 204 GLN A CA 1
ATOM 1624 C C . GLN A 1 204 ? -13.330 10.661 25.263 1.00 78.81 204 GLN A C 1
ATOM 1626 O O . GLN A 1 204 ? -14.486 10.835 25.653 1.00 78.81 204 GLN A O 1
ATOM 1631 N N . ALA A 1 205 ? -12.686 9.502 25.444 1.00 83.00 205 ALA A N 1
ATOM 1632 C CA . ALA A 1 205 ? -13.283 8.364 26.144 1.00 83.00 205 ALA A CA 1
ATOM 1633 C C . ALA A 1 205 ? -13.561 8.681 27.624 1.00 83.00 205 ALA A C 1
ATOM 1635 O O . ALA A 1 205 ? -14.628 8.344 28.142 1.00 83.00 205 ALA A O 1
ATOM 1636 N N . ILE A 1 206 ? -12.638 9.383 28.293 1.00 89.00 206 ILE A N 1
ATOM 1637 C CA . ILE A 1 206 ? -12.835 9.859 29.669 1.00 89.00 206 ILE A CA 1
ATOM 1638 C C . ILE A 1 206 ? -14.019 10.828 29.727 1.00 89.00 206 ILE A C 1
ATOM 1640 O O . ILE A 1 206 ? -14.895 10.662 30.574 1.00 89.00 206 ILE A O 1
ATOM 1644 N N . LEU A 1 207 ? -14.085 11.802 28.814 1.00 83.12 207 LEU A N 1
ATOM 1645 C CA . LEU A 1 207 ? -15.166 12.787 28.780 1.00 83.12 207 LEU A CA 1
ATOM 1646 C C . LEU A 1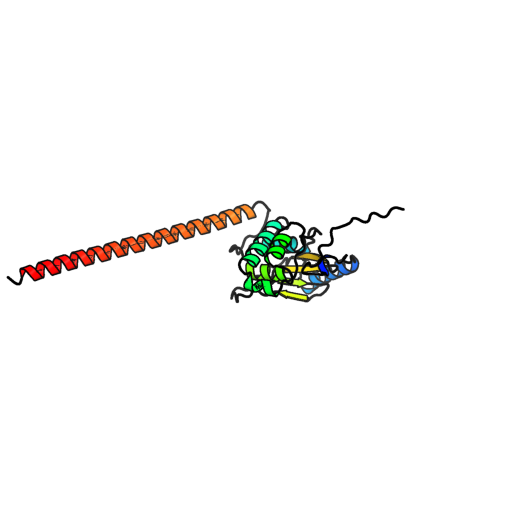 207 ? -16.533 12.125 28.561 1.00 83.12 207 LEU A C 1
ATOM 1648 O O . LEU A 1 207 ? -17.490 12.438 29.266 1.00 83.12 207 LEU A O 1
ATOM 1652 N N . GLN A 1 208 ? -16.624 11.173 27.631 1.00 85.62 208 GLN A N 1
ATOM 1653 C CA . GLN A 1 208 ? -17.853 10.409 27.402 1.00 85.62 208 GLN A CA 1
ATOM 1654 C C . GLN A 1 208 ? -18.257 9.590 28.628 1.00 85.62 208 GLN A C 1
ATOM 1656 O O . GLN A 1 208 ? -19.431 9.580 28.993 1.00 85.62 208 GLN A O 1
ATOM 1661 N N . SER A 1 209 ? -17.294 8.952 29.299 1.00 83.62 209 SER A N 1
ATOM 1662 C CA . SER A 1 209 ? -17.565 8.231 30.543 1.00 83.62 209 SER A CA 1
ATOM 1663 C C . SER A 1 209 ? -18.067 9.165 31.646 1.00 83.62 209 SER A C 1
ATOM 1665 O O . SER A 1 209 ? -18.955 8.774 32.398 1.00 83.62 209 SER A O 1
ATOM 1667 N N . GLN A 1 210 ? -17.531 10.385 31.755 1.00 88.00 210 GLN A N 1
ATOM 1668 C CA . GLN A 1 210 ? -17.998 11.361 32.743 1.00 88.00 210 GLN A CA 1
ATOM 1669 C C . GLN A 1 210 ? -19.416 11.850 32.448 1.00 88.00 210 GLN A C 1
ATOM 1671 O O . GLN A 1 210 ? -20.231 11.900 33.365 1.00 88.00 210 GLN A O 1
ATOM 1676 N N . LEU A 1 211 ? -19.732 12.145 31.184 1.00 87.62 211 LEU A N 1
ATOM 1677 C CA . LEU A 1 211 ? -21.086 12.530 30.777 1.00 87.62 211 LEU A CA 1
ATOM 1678 C C . LEU A 1 211 ? -22.102 11.417 31.081 1.00 87.62 211 LEU A C 1
ATOM 1680 O O . LEU A 1 211 ? -23.152 11.678 31.667 1.00 87.62 211 LEU A O 1
ATOM 1684 N N . ALA A 1 212 ? -21.752 10.164 30.781 1.00 87.56 212 ALA A N 1
ATOM 1685 C CA . ALA A 1 212 ? -22.607 9.020 31.081 1.00 87.56 212 ALA A CA 1
ATOM 1686 C C . ALA A 1 212 ? -22.857 8.851 32.590 1.00 87.56 212 ALA A C 1
ATOM 1688 O O . ALA A 1 212 ? -23.982 8.573 32.999 1.00 87.56 212 ALA A O 1
ATOM 1689 N N . LEU A 1 213 ? -21.835 9.054 33.430 1.00 81.50 213 LEU A N 1
ATOM 1690 C CA . LEU A 1 213 ? -21.996 9.007 34.886 1.00 81.50 213 LEU A CA 1
ATOM 1691 C C . LEU A 1 213 ? -22.918 10.120 35.392 1.00 81.50 213 LEU A C 1
ATOM 1693 O O . LEU A 1 213 ? -23.789 9.850 36.213 1.00 81.50 213 LEU A O 1
ATOM 1697 N N . THR A 1 214 ? -22.794 11.342 34.866 1.00 85.50 214 THR A N 1
ATOM 1698 C CA . THR A 1 214 ? -23.694 12.440 35.253 1.00 85.50 214 THR A CA 1
ATOM 1699 C C . THR A 1 214 ? -25.147 12.187 34.851 1.00 85.50 214 THR A C 1
ATOM 1701 O O . THR A 1 214 ? -26.063 12.540 35.596 1.00 85.50 214 THR A O 1
ATOM 1704 N N . ASP A 1 215 ? -25.376 11.534 33.710 1.00 88.31 215 ASP A N 1
ATOM 1705 C CA . ASP A 1 215 ? -26.721 11.147 33.278 1.00 88.31 215 ASP A CA 1
ATOM 1706 C C . ASP A 1 215 ? -27.311 10.053 34.189 1.00 88.31 215 ASP A C 1
ATOM 1708 O O . ASP A 1 215 ? -28.497 10.095 34.538 1.00 88.31 215 ASP A O 1
ATOM 1712 N N . ILE A 1 216 ? -26.481 9.108 34.645 1.00 85.31 216 ILE A N 1
ATOM 1713 C CA . ILE A 1 216 ? -26.874 8.082 35.623 1.00 85.31 216 ILE A CA 1
ATOM 1714 C C . ILE A 1 216 ? -27.224 8.721 36.973 1.00 85.31 216 ILE A C 1
ATOM 1716 O O . ILE A 1 216 ? -28.298 8.466 37.507 1.00 85.31 216 ILE A O 1
ATOM 1720 N N . GLU A 1 217 ? -26.384 9.609 37.505 1.00 87.25 217 GLU A N 1
ATOM 1721 C CA . GLU A 1 217 ? -26.653 10.280 38.787 1.00 87.25 217 GLU A CA 1
ATOM 1722 C C . GLU A 1 217 ? -27.957 11.090 38.753 1.00 87.25 217 GLU A C 1
ATOM 1724 O O . GLU A 1 217 ? -28.735 11.105 39.714 1.00 87.25 217 GLU A O 1
ATOM 1729 N N . ARG A 1 218 ? -28.227 11.756 37.625 1.00 83.94 218 ARG A N 1
ATOM 1730 C CA . ARG A 1 218 ? -29.472 12.500 37.430 1.00 83.94 218 ARG A CA 1
ATOM 1731 C C . ARG A 1 218 ? -30.685 11.573 37.423 1.00 83.94 218 ARG A C 1
ATOM 1733 O O . ARG A 1 218 ? -31.669 11.865 38.103 1.00 83.94 218 ARG A O 1
ATOM 1740 N N . THR A 1 219 ? -30.608 10.465 36.688 1.00 86.12 219 THR A N 1
ATOM 1741 C CA . THR A 1 219 ? -31.707 9.492 36.610 1.00 86.12 219 THR A CA 1
ATOM 1742 C C . THR A 1 219 ? -31.944 8.785 37.945 1.00 86.12 219 THR A C 1
ATOM 1744 O O . THR A 1 219 ? -33.096 8.641 38.348 1.00 86.12 219 THR A O 1
ATOM 1747 N N . GLU A 1 220 ? -30.897 8.436 38.698 1.00 89.25 220 GLU A N 1
ATOM 1748 C CA . GLU A 1 220 ? -31.033 7.873 40.049 1.00 89.25 220 GLU A CA 1
ATOM 1749 C C . GLU A 1 220 ? -31.742 8.832 41.006 1.00 89.25 220 GLU A C 1
ATOM 1751 O O . GLU A 1 220 ? -32.622 8.421 41.767 1.00 89.25 220 GLU A O 1
ATOM 1756 N N . LYS A 1 221 ? -31.404 10.124 40.951 1.00 90.88 221 LYS A N 1
ATOM 1757 C CA . LYS A 1 221 ? -32.055 11.133 41.788 1.00 90.88 221 LYS A CA 1
ATOM 1758 C C . LYS A 1 221 ? -33.542 11.269 41.460 1.00 90.88 221 LYS A C 1
ATOM 1760 O O . LYS A 1 221 ? -34.361 11.295 42.376 1.00 90.88 221 LYS A O 1
ATOM 1765 N N . GLU A 1 222 ? -33.891 11.315 40.176 1.00 89.44 222 GLU A N 1
ATOM 1766 C CA . GLU A 1 222 ? -35.284 11.389 39.721 1.00 89.44 222 GLU A CA 1
ATOM 1767 C C . GLU A 1 222 ? -36.084 10.148 40.153 1.00 89.44 222 GLU A C 1
ATOM 1769 O O . GLU A 1 222 ? -37.186 10.280 40.693 1.00 89.44 222 GLU A O 1
ATOM 1774 N N . ILE A 1 223 ? -35.508 8.948 40.006 1.00 89.19 223 ILE A N 1
ATOM 1775 C CA . ILE A 1 223 ? -36.123 7.688 40.453 1.00 89.19 223 ILE A CA 1
ATOM 1776 C C . ILE A 1 223 ? -36.338 7.698 41.970 1.00 89.19 223 ILE A C 1
ATOM 1778 O O . ILE A 1 223 ? -37.416 7.342 42.449 1.00 89.19 223 ILE A O 1
ATOM 1782 N N . ASN A 1 224 ? -35.338 8.127 42.740 1.00 88.00 224 ASN A N 1
ATOM 1783 C CA . ASN A 1 224 ? -35.420 8.138 44.197 1.00 88.00 224 ASN A CA 1
ATOM 1784 C C . ASN A 1 224 ? -36.446 9.165 44.715 1.00 88.00 224 ASN A C 1
ATOM 1786 O O . ASN A 1 224 ? -37.185 8.905 45.670 1.00 88.00 224 ASN A O 1
ATOM 1790 N N . GLU A 1 225 ? -36.548 10.323 44.057 1.00 90.44 225 GLU A N 1
ATOM 1791 C CA . GLU A 1 225 ? -37.582 11.320 44.343 1.00 90.44 225 GLU A CA 1
ATOM 1792 C C . GLU A 1 225 ? -38.985 10.781 44.039 1.00 90.44 225 GLU A C 1
ATOM 1794 O O . GLU A 1 225 ? -39.888 10.939 44.867 1.00 90.44 225 GLU A O 1
ATOM 1799 N N . GLN A 1 226 ? -39.171 10.101 42.902 1.00 88.38 226 GLN A N 1
ATOM 1800 C CA . GLN A 1 226 ? -40.440 9.458 42.549 1.00 88.38 226 GLN A CA 1
ATOM 1801 C C . GLN A 1 226 ? -40.825 8.361 43.547 1.00 88.38 226 GLN A C 1
ATOM 1803 O O . GLN A 1 226 ? -41.965 8.336 44.015 1.00 88.38 226 GLN A O 1
ATOM 1808 N N . ALA A 1 227 ? -39.879 7.500 43.930 1.00 88.62 227 ALA A N 1
ATOM 1809 C CA . ALA A 1 227 ? -40.098 6.461 44.934 1.00 88.62 227 ALA A CA 1
ATOM 1810 C C . ALA A 1 227 ? -40.540 7.067 46.277 1.00 88.62 227 ALA A C 1
ATOM 1812 O O . ALA A 1 227 ? -41.555 6.658 46.839 1.00 88.62 227 ALA A O 1
ATOM 1813 N N . SER A 1 228 ? -39.863 8.128 46.728 1.00 88.31 228 SER A N 1
ATOM 1814 C CA . SER A 1 228 ? -40.189 8.840 47.973 1.00 88.31 228 SER A CA 1
ATOM 1815 C C . SER A 1 228 ? -41.546 9.561 47.934 1.00 88.31 228 SER A C 1
ATOM 1817 O O . SER A 1 228 ? -42.192 9.767 48.965 1.00 88.31 228 SER A O 1
ATOM 1819 N N . GLN A 1 229 ? -41.977 10.047 46.767 1.00 86.06 229 GLN A N 1
ATOM 1820 C CA . GLN A 1 229 ? -43.303 10.655 46.596 1.00 86.06 229 GLN A CA 1
ATOM 1821 C C . GLN A 1 229 ? -44.403 9.595 46.606 1.00 86.06 229 GLN A C 1
ATOM 1823 O O . GLN A 1 229 ? -45.426 9.778 47.264 1.00 86.06 229 GLN A O 1
ATOM 1828 N N . MET A 1 230 ? -44.174 8.479 45.917 1.00 81.44 230 MET A N 1
ATOM 1829 C CA . MET A 1 230 ? -45.095 7.350 45.872 1.00 81.44 230 MET A CA 1
ATOM 1830 C C . MET A 1 230 ? -45.277 6.720 47.254 1.00 81.44 230 MET A C 1
ATOM 1832 O O . MET A 1 230 ? -46.409 6.476 47.656 1.00 81.44 230 MET A O 1
ATOM 1836 N N . GLU A 1 231 ? -44.199 6.545 48.019 1.00 82.88 231 GLU A N 1
ATOM 1837 C CA . GLU A 1 231 ? -44.261 6.042 49.394 1.00 82.88 231 GLU A CA 1
ATOM 1838 C C . GLU A 1 231 ? -45.094 6.966 50.300 1.00 82.88 231 GLU A C 1
ATOM 1840 O O . GLU A 1 231 ? -45.961 6.503 51.040 1.00 82.88 231 GLU A O 1
ATOM 1845 N N . ARG A 1 232 ? -44.924 8.291 50.170 1.00 83.31 232 ARG A N 1
ATOM 1846 C CA . ARG A 1 232 ? -45.739 9.285 50.894 1.00 83.31 232 ARG A CA 1
ATOM 1847 C C . ARG A 1 232 ? -47.218 9.253 50.508 1.00 83.31 232 ARG A C 1
ATOM 1849 O O . ARG A 1 232 ? -48.072 9.404 51.380 1.00 83.31 232 ARG A O 1
ATOM 1856 N N . LEU A 1 233 ? -47.530 9.089 49.222 1.00 82.25 233 LEU A N 1
ATOM 1857 C CA . LEU A 1 233 ? -48.912 8.972 48.745 1.00 82.25 233 LEU A CA 1
ATOM 1858 C C . LEU A 1 233 ? -49.558 7.664 49.209 1.00 82.25 233 LEU A C 1
ATOM 1860 O O . LEU A 1 233 ? -50.717 7.676 49.620 1.00 82.25 233 LEU A O 1
ATOM 1864 N N . PHE A 1 234 ? -48.799 6.568 49.198 1.00 78.81 234 PHE A N 1
ATOM 1865 C CA . PHE A 1 234 ? -49.244 5.271 49.687 1.00 78.81 234 PHE A CA 1
ATOM 1866 C C . PHE A 1 234 ? -49.590 5.341 51.179 1.00 78.81 234 PHE A C 1
ATOM 1868 O O . PHE A 1 234 ? -50.722 5.044 51.548 1.00 78.81 234 PHE A O 1
ATOM 1875 N N . PHE A 1 235 ? -48.687 5.853 52.022 1.00 72.62 235 PHE A N 1
ATOM 1876 C CA . PHE A 1 235 ? -48.941 6.006 53.462 1.00 72.62 235 PHE A CA 1
ATOM 1877 C C . PHE A 1 235 ? -50.159 6.892 53.761 1.00 72.62 235 PHE A C 1
ATOM 1879 O O . PHE A 1 235 ? -51.018 6.526 54.556 1.00 72.62 235 PHE A O 1
ATOM 1886 N N . ARG A 1 236 ? -50.294 8.021 53.053 1.00 71.00 236 ARG A N 1
ATOM 1887 C CA . ARG A 1 236 ? -51.435 8.933 53.212 1.00 71.00 236 ARG A CA 1
ATOM 1888 C C . ARG A 1 236 ? -52.772 8.311 52.788 1.00 71.00 236 ARG A C 1
ATOM 1890 O O . ARG A 1 236 ? -53.802 8.726 53.305 1.00 71.00 236 ARG A O 1
ATOM 1897 N N . SER A 1 237 ? -52.772 7.364 51.847 1.00 64.69 237 SER A N 1
ATOM 1898 C CA . SER A 1 237 ? -53.989 6.642 51.447 1.00 64.69 237 SER A CA 1
ATOM 1899 C C . SER A 1 237 ? -54.426 5.597 52.477 1.00 64.69 237 SER A C 1
ATOM 1901 O O . SER A 1 237 ? -55.620 5.420 52.675 1.00 64.69 237 SER A O 1
ATOM 1903 N N . VAL A 1 238 ? -53.477 4.975 53.185 1.00 61.72 238 VAL A N 1
ATOM 1904 C CA . VAL A 1 238 ? -53.759 3.959 54.214 1.00 61.72 238 VAL A CA 1
ATOM 1905 C C . VAL A 1 238 ? -54.333 4.588 55.495 1.00 61.72 238 VAL A C 1
ATOM 1907 O O . VAL A 1 238 ? -55.166 3.974 56.152 1.00 61.72 238 VAL A O 1
ATOM 1910 N N . ASP A 1 239 ? -53.966 5.835 55.816 1.00 58.00 239 ASP A N 1
ATOM 1911 C CA . ASP A 1 239 ? -54.494 6.580 56.976 1.00 58.00 239 ASP A CA 1
ATOM 1912 C C . ASP A 1 239 ? -55.925 7.142 56.781 1.00 58.00 239 ASP A C 1
ATOM 1914 O O . ASP A 1 239 ? -56.519 7.651 57.730 1.00 58.00 239 ASP A O 1
ATOM 1918 N N . LEU A 1 240 ? -56.488 7.088 55.566 1.00 55.94 240 LEU A N 1
ATOM 1919 C CA . LEU A 1 240 ? -57.840 7.585 55.243 1.00 55.94 240 LEU A CA 1
ATOM 1920 C C . LEU A 1 240 ? -58.928 6.491 55.266 1.00 55.94 240 LEU A C 1
ATOM 1922 O O . LEU A 1 240 ? -60.103 6.826 55.122 1.00 55.94 240 LEU A O 1
ATOM 1926 N N . ASP A 1 241 ? -58.548 5.226 55.484 1.00 53.44 241 ASP A N 1
ATOM 1927 C CA . ASP A 1 241 ? -59.433 4.047 55.481 1.00 53.44 241 ASP A CA 1
ATOM 1928 C C . ASP A 1 241 ? -59.677 3.440 56.893 1.00 53.44 241 ASP A C 1
ATOM 1930 O O . ASP A 1 241 ? -60.082 2.279 57.007 1.00 53.44 241 ASP A O 1
ATOM 1934 N N . ILE A 1 242 ? -59.465 4.209 57.978 1.00 48.66 242 ILE A N 1
ATOM 1935 C CA . ILE A 1 242 ? -59.825 3.842 59.373 1.00 48.66 242 ILE A CA 1
ATOM 1936 C C . ILE A 1 242 ? -60.954 4.730 59.903 1.00 48.66 242 ILE A C 1
ATOM 1938 O O . ILE A 1 242 ? -60.844 5.971 59.778 1.00 48.66 242 ILE A O 1
#

Organism: Angiostrongylus cantonensis (NCBI:txid6313)